Protein AF-A0A520K066-F1 (afdb_monomer_lite)

Sequence (261 aa):
MNALSGGELGWEDTFDEEYGEYFEDVGGLKRGSKDPDDDDWAAARDDDDDDDGDDDGWEADDSDDSGVDASKRAFDSVYQFKITLKRIRPPIWRRIQVPETYTFHDLHVAIQDVMGWEGYHLHEFIMANPVTGLEMHIGTPSEDFDLQEILHDQKEMIARYFTMEKQSAEYTYDFGDDWKHRVLLEKILPKDEDATYPVCIKGKRACPPEDCGGVWGYEELLEALHDPDSAENEELLEWLGEGFDPEYFDAKAIYFRKSGR

Radius of gyration: 25.21 Å; chains: 1; bounding box: 100×40×72 Å

Structure (mmCIF, N/CA/C/O backbone):
data_AF-A0A520K066-F1
#
_entry.id   AF-A0A520K066-F1
#
loop_
_atom_site.group_PDB
_atom_site.id
_atom_site.type_symbol
_atom_site.label_atom_id
_atom_site.label_alt_id
_atom_site.label_comp_id
_atom_site.label_asym_id
_atom_site.label_entity_id
_atom_site.label_seq_id
_atom_site.pdbx_PDB_ins_code
_atom_site.Cartn_x
_atom_site.Cartn_y
_atom_site.Cartn_z
_atom_site.occupancy
_atom_site.B_iso_or_equiv
_atom_site.auth_seq_id
_atom_site.auth_comp_id
_atom_site.auth_asym_id
_atom_site.auth_atom_id
_atom_site.pdbx_PDB_model_num
ATOM 1 N N . MET A 1 1 ? -51.330 4.413 -10.212 1.00 39.44 1 MET A N 1
ATOM 2 C CA . MET A 1 1 ? -50.747 4.737 -11.533 1.00 39.44 1 MET A CA 1
ATOM 3 C C . MET A 1 1 ? -50.147 6.136 -11.451 1.00 39.44 1 MET A C 1
ATOM 5 O O . MET A 1 1 ? -50.787 6.979 -10.836 1.00 39.44 1 MET A O 1
ATOM 9 N N . ASN A 1 2 ? -48.962 6.315 -12.057 1.00 34.06 2 ASN A N 1
ATOM 10 C CA . ASN A 1 2 ? -48.017 7.461 -12.062 1.00 34.06 2 ASN A CA 1
ATOM 11 C C . ASN A 1 2 ? -47.054 7.473 -10.852 1.00 34.06 2 ASN A C 1
ATOM 13 O O . ASN A 1 2 ? -47.510 7.694 -9.738 1.00 34.06 2 ASN A O 1
ATOM 17 N N . ALA A 1 3 ? -45.793 7.010 -10.932 1.00 33.94 3 ALA A N 1
ATOM 18 C CA . ALA A 1 3 ? -44.620 7.302 -11.802 1.00 33.94 3 ALA A CA 1
ATOM 19 C C . ALA A 1 3 ? -43.878 8.600 -11.392 1.00 33.94 3 ALA A C 1
ATOM 21 O O . ALA A 1 3 ? -44.478 9.665 -11.467 1.00 33.94 3 ALA A O 1
ATOM 22 N N . LEU A 1 4 ? -42.716 8.463 -10.716 1.00 34.53 4 LEU A N 1
ATOM 23 C CA . LEU A 1 4 ? -41.318 8.769 -11.147 1.00 34.53 4 LEU A CA 1
ATOM 24 C C . LEU A 1 4 ? -41.086 10.269 -11.452 1.00 34.53 4 LEU A C 1
ATOM 26 O O . LEU A 1 4 ? -41.844 10.847 -12.212 1.00 34.53 4 LEU A O 1
ATOM 30 N N . SER A 1 5 ? -40.097 10.982 -10.900 1.00 33.62 5 SER A N 1
ATOM 31 C CA . SER A 1 5 ? -38.660 10.673 -10.832 1.00 33.62 5 SER A CA 1
ATOM 32 C C . SER A 1 5 ? -37.934 11.537 -9.780 1.00 33.62 5 SER A C 1
ATOM 34 O O . SER A 1 5 ? -38.118 12.754 -9.761 1.00 33.62 5 SER A O 1
ATOM 36 N N . GLY A 1 6 ? -37.066 10.935 -8.965 1.00 32.50 6 GLY A N 1
ATOM 37 C CA . GLY A 1 6 ? -36.022 11.639 -8.210 1.00 32.50 6 GLY A CA 1
ATOM 38 C C . GLY A 1 6 ? -34.678 11.378 -8.888 1.00 32.50 6 GLY A C 1
ATOM 39 O O . GLY A 1 6 ? -34.337 10.219 -9.102 1.00 32.50 6 GLY A O 1
ATOM 40 N N . GLY A 1 7 ? -33.987 12.438 -9.306 1.00 30.03 7 GLY A N 1
ATOM 41 C CA . GLY A 1 7 ? -32.696 12.352 -9.986 1.00 30.03 7 GLY A CA 1
ATOM 42 C C . GLY A 1 7 ? -31.558 12.055 -9.011 1.00 30.03 7 GLY A C 1
ATOM 43 O O . GLY A 1 7 ? -31.458 12.686 -7.961 1.00 30.03 7 GLY A O 1
ATOM 44 N N . GLU A 1 8 ? -30.717 11.094 -9.385 1.00 33.84 8 GLU A N 1
ATOM 45 C CA . GLU A 1 8 ? -29.400 10.847 -8.803 1.00 33.84 8 GLU A CA 1
ATOM 46 C C . GLU A 1 8 ? -28.439 11.971 -9.215 1.00 33.84 8 GLU A C 1
ATOM 48 O O . GLU A 1 8 ? -28.342 12.315 -10.393 1.00 33.84 8 GLU A O 1
ATOM 53 N N . LEU A 1 9 ? -27.724 12.543 -8.244 1.00 35.44 9 LEU A N 1
ATOM 54 C CA . LEU A 1 9 ? -26.564 13.392 -8.497 1.00 35.44 9 LEU A CA 1
ATOM 55 C C . LEU A 1 9 ? -25.328 12.490 -8.513 1.00 35.44 9 LEU A C 1
ATOM 57 O O . LEU A 1 9 ? -24.930 11.953 -7.478 1.00 35.44 9 LEU A O 1
ATOM 61 N N . GLY A 1 10 ? -24.775 12.300 -9.711 1.00 27.97 10 GLY A N 1
ATOM 62 C CA . GLY A 1 10 ? -23.473 11.684 -9.929 1.00 27.97 10 GLY A CA 1
ATOM 63 C C . GLY A 1 10 ? -22.359 12.600 -9.430 1.00 27.97 10 GLY A C 1
ATOM 64 O O . GLY A 1 10 ? -22.375 13.804 -9.679 1.00 27.97 10 GLY A O 1
ATOM 65 N N . TRP A 1 11 ? -21.410 12.017 -8.706 1.00 30.98 11 TRP A N 1
ATOM 66 C CA . TRP A 1 11 ? -20.157 12.662 -8.339 1.00 30.98 11 TRP A CA 1
ATOM 67 C C . TRP A 1 11 ? -19.148 12.326 -9.434 1.00 30.98 11 TRP A C 1
ATOM 69 O O . TRP A 1 11 ? -18.706 11.183 -9.528 1.00 30.98 11 TRP A O 1
ATOM 79 N N . GLU A 1 12 ? -18.872 13.292 -10.304 1.00 34.53 12 GLU A N 1
ATOM 80 C CA . GLU A 1 12 ? -17.791 13.204 -11.283 1.00 34.53 12 GLU A CA 1
ATOM 81 C C . GLU A 1 12 ? -16.445 13.480 -10.600 1.00 34.53 12 GLU A C 1
ATOM 83 O O . GLU A 1 12 ? -16.323 14.366 -9.751 1.00 34.53 12 GLU A O 1
ATOM 88 N N . ASP A 1 13 ? -15.457 12.669 -10.978 1.00 40.38 13 ASP A N 1
ATOM 89 C CA . ASP A 1 13 ? -14.045 12.772 -10.628 1.00 40.38 13 ASP A CA 1
ATOM 90 C C . ASP A 1 13 ? -13.470 14.130 -11.057 1.00 40.38 13 ASP A C 1
ATOM 92 O O . ASP A 1 13 ? -13.308 14.402 -12.246 1.00 40.38 13 ASP A O 1
ATOM 96 N N . THR A 1 14 ? -13.091 14.966 -10.092 1.00 39.25 14 THR A N 1
ATOM 97 C CA . THR A 1 14 ? -12.227 16.129 -10.332 1.00 39.25 14 THR A CA 1
ATOM 98 C C . THR A 1 14 ? -11.191 16.236 -9.221 1.00 39.25 14 THR A C 1
ATOM 100 O O . THR A 1 14 ? -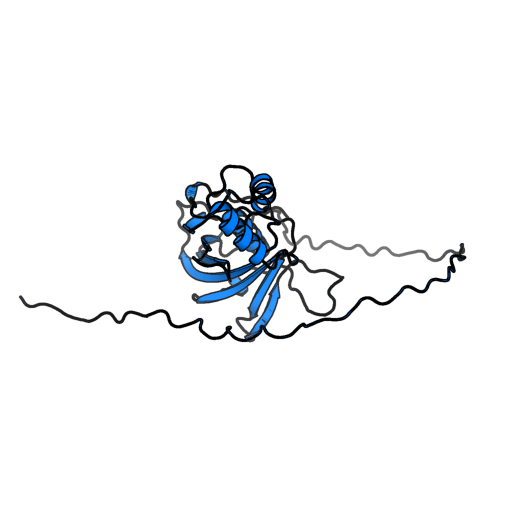11.420 16.933 -8.233 1.00 39.25 14 THR A O 1
ATOM 103 N N . PHE A 1 15 ? -10.064 15.535 -9.353 1.00 35.28 15 PHE A N 1
ATOM 104 C CA . PHE A 1 15 ? -8.816 15.924 -8.689 1.00 35.28 15 PHE A CA 1
ATOM 105 C C . PHE A 1 15 ? -7.629 15.153 -9.285 1.00 35.28 15 PHE A C 1
ATOM 107 O O . PHE A 1 15 ? -7.526 13.952 -9.062 1.00 35.28 15 PHE A O 1
ATOM 114 N N . ASP A 1 16 ? -6.820 15.830 -10.106 1.00 42.03 16 ASP A N 1
ATOM 115 C CA . ASP A 1 16 ? -5.361 15.652 -10.268 1.00 42.03 16 ASP A CA 1
ATOM 116 C C . ASP A 1 16 ? -4.904 16.426 -11.519 1.00 42.03 16 ASP A C 1
ATOM 118 O O . ASP A 1 16 ? -4.601 15.848 -12.564 1.00 42.03 16 ASP A O 1
ATOM 122 N N . GLU A 1 17 ? -4.892 17.760 -11.420 1.00 37.72 17 GLU A N 1
ATOM 123 C CA . GLU A 1 17 ? -4.378 18.654 -12.474 1.00 37.72 17 GLU A CA 1
ATOM 124 C C . GLU A 1 17 ? -3.294 19.626 -11.967 1.00 37.72 17 GLU A C 1
ATOM 126 O O . GLU A 1 17 ? -2.977 20.607 -12.627 1.00 37.72 17 GLU A O 1
ATOM 131 N N . GLU A 1 18 ? -2.674 19.351 -10.816 1.00 38.53 18 GLU A N 1
ATOM 132 C CA . GLU A 1 18 ? -1.674 20.248 -10.216 1.00 38.53 18 GLU A CA 1
ATOM 133 C C . GLU A 1 18 ? -0.334 19.546 -9.955 1.00 38.53 18 GLU A C 1
ATOM 135 O O . GLU A 1 18 ? 0.135 19.550 -8.835 1.00 38.53 18 GLU A O 1
ATOM 140 N N . TYR A 1 19 ? 0.289 18.920 -10.961 1.00 39.69 19 TYR A N 1
ATOM 141 C CA . TYR A 1 19 ? 1.723 18.551 -10.907 1.00 39.69 19 TYR A CA 1
ATOM 142 C C . TYR A 1 19 ? 2.346 18.449 -12.310 1.00 39.69 19 TYR A C 1
ATOM 144 O O . TYR A 1 19 ? 3.069 17.510 -12.635 1.00 39.69 19 TYR A O 1
ATOM 152 N N . GLY A 1 20 ? 2.054 19.422 -13.171 1.00 36.88 20 GLY A N 1
ATOM 153 C CA . GLY A 1 20 ? 2.690 19.555 -14.479 1.00 36.88 20 GLY A CA 1
ATOM 154 C C . GLY A 1 20 ? 3.365 20.909 -14.607 1.00 36.88 20 GLY A C 1
ATOM 155 O O . GLY A 1 20 ? 2.763 21.782 -15.205 1.00 36.88 20 GLY A O 1
ATOM 156 N N . GLU A 1 21 ? 4.552 21.079 -14.011 1.00 35.88 21 GLU A N 1
ATOM 157 C CA . GLU A 1 21 ? 5.564 22.097 -14.372 1.00 35.88 21 GLU A CA 1
ATOM 158 C C . GLU A 1 21 ? 6.756 22.035 -13.391 1.00 35.88 21 GLU A C 1
ATOM 160 O O . GLU A 1 21 ? 6.865 22.843 -12.481 1.00 35.88 21 GLU A O 1
ATOM 165 N N . TYR A 1 22 ? 7.657 21.055 -13.542 1.00 32.88 22 TYR A N 1
ATOM 166 C CA . TYR A 1 22 ? 9.000 21.082 -12.924 1.00 32.88 22 TYR A CA 1
ATOM 167 C C . TYR A 1 22 ? 9.980 20.212 -13.725 1.00 32.88 22 TYR A C 1
ATOM 169 O O . TYR A 1 22 ? 10.531 19.250 -13.211 1.00 32.88 22 TYR A O 1
ATOM 177 N N . PHE A 1 23 ? 10.188 20.522 -15.005 1.00 34.12 23 PHE A N 1
ATOM 178 C CA . PHE A 1 23 ? 11.283 19.935 -15.784 1.00 34.12 23 PHE A CA 1
ATOM 179 C C . PHE A 1 23 ? 11.729 20.890 -16.885 1.00 34.12 23 PHE A C 1
ATOM 181 O O . PHE A 1 23 ? 11.348 20.706 -18.028 1.00 34.12 23 PHE A O 1
ATOM 188 N N . GLU A 1 24 ? 12.565 21.870 -16.547 1.00 33.31 24 GLU A N 1
ATOM 189 C CA . GLU A 1 24 ? 13.626 22.339 -17.441 1.00 33.31 24 GLU A CA 1
ATOM 190 C C . GLU A 1 24 ? 14.829 22.765 -16.582 1.00 33.31 24 GLU A C 1
ATOM 192 O O . GLU A 1 24 ? 14.667 23.461 -15.582 1.00 33.31 24 GLU A O 1
ATOM 197 N N . ASP A 1 25 ? 16.020 22.351 -17.026 1.00 36.81 25 ASP A N 1
ATOM 198 C CA . ASP A 1 25 ? 17.332 22.960 -16.758 1.00 36.81 25 ASP A CA 1
ATOM 199 C C . ASP A 1 25 ? 18.302 22.220 -15.807 1.00 36.81 25 ASP A C 1
ATOM 201 O O . ASP A 1 25 ? 18.540 22.609 -14.668 1.00 36.81 25 ASP A O 1
ATOM 205 N N . VAL A 1 26 ? 18.973 21.186 -16.338 1.00 36.06 26 VAL A N 1
ATOM 206 C CA . VAL A 1 26 ? 20.345 20.825 -15.925 1.00 36.06 26 VAL A CA 1
ATOM 207 C C . VAL A 1 26 ? 21.231 20.583 -17.149 1.00 36.06 26 VAL A C 1
ATOM 209 O O . VAL A 1 26 ? 21.639 19.472 -17.484 1.00 36.06 26 VAL A O 1
ATOM 212 N N . GLY A 1 27 ? 21.550 21.675 -17.841 1.00 30.19 27 GLY A N 1
ATOM 213 C CA . GLY A 1 27 ? 22.621 21.719 -18.828 1.00 30.19 27 GLY A CA 1
ATOM 214 C C . GLY A 1 27 ? 24.005 21.835 -18.178 1.00 30.19 27 GLY A C 1
ATOM 215 O O . GLY A 1 27 ? 24.430 22.920 -17.807 1.00 30.19 27 GLY A O 1
ATOM 216 N N . GLY A 1 28 ? 24.739 20.721 -18.141 1.00 28.81 28 GLY A N 1
ATOM 217 C CA . GLY A 1 28 ? 26.192 20.666 -18.348 1.00 28.81 28 GLY A CA 1
ATOM 218 C C . GLY A 1 28 ? 27.128 21.219 -17.266 1.00 28.81 28 GLY A C 1
ATOM 219 O O . GLY A 1 28 ? 27.381 22.416 -17.196 1.00 28.81 28 GLY A O 1
ATOM 220 N N . LEU A 1 29 ? 27.852 20.319 -16.590 1.00 32.88 29 LEU A N 1
ATOM 221 C CA . LEU A 1 29 ? 29.152 20.629 -15.987 1.00 32.88 29 LEU A CA 1
ATOM 222 C C . LEU A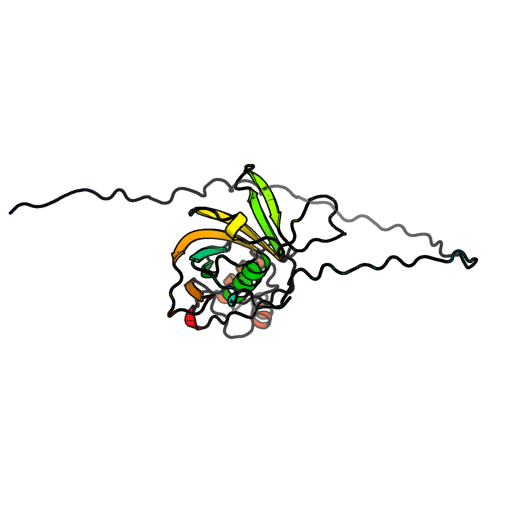 1 29 ? 30.175 19.525 -16.293 1.00 32.88 29 LEU A C 1
ATOM 224 O O . LEU A 1 29 ? 29.925 18.330 -16.167 1.00 32.88 29 LEU A O 1
ATOM 228 N N . LYS A 1 30 ? 31.327 19.976 -16.795 1.00 32.53 30 LYS A N 1
ATOM 229 C CA . LYS A 1 30 ? 32.447 19.183 -17.308 1.00 32.53 30 LYS A CA 1
ATOM 230 C C . LYS A 1 30 ? 33.294 18.584 -16.183 1.00 32.53 30 LYS A C 1
ATOM 232 O O . LYS A 1 30 ? 33.480 19.194 -15.137 1.00 32.53 30 LYS A O 1
ATOM 237 N N . ARG A 1 31 ? 33.914 17.443 -16.504 1.00 33.69 31 ARG A N 1
ATOM 238 C CA . ARG A 1 31 ? 35.002 16.785 -15.763 1.00 33.69 31 ARG A CA 1
ATOM 239 C C . ARG A 1 31 ? 36.203 17.724 -15.536 1.00 33.69 31 ARG A C 1
ATOM 241 O O . ARG A 1 31 ? 36.687 18.329 -16.492 1.00 33.69 31 ARG A O 1
ATOM 248 N N . GLY A 1 32 ? 36.736 17.725 -14.315 1.00 32.19 32 GLY A N 1
ATOM 249 C CA . GLY A 1 32 ? 38.082 18.183 -13.934 1.00 32.19 32 GLY A CA 1
ATOM 250 C C . GLY A 1 32 ? 38.521 17.371 -12.709 1.00 32.19 32 GLY A C 1
ATOM 251 O O . GLY A 1 32 ? 37.802 17.335 -11.723 1.00 32.19 32 GLY A O 1
ATOM 252 N N . SER A 1 33 ? 39.427 16.410 -12.893 1.00 33.19 33 SER A N 1
ATOM 253 C CA . SER A 1 33 ? 40.865 16.469 -12.572 1.00 33.19 33 SER A CA 1
ATOM 254 C C . SER A 1 33 ? 41.185 16.156 -11.105 1.00 33.19 33 SER A C 1
ATOM 256 O O . SER A 1 33 ? 40.884 16.919 -10.198 1.00 33.19 33 SER A O 1
ATOM 258 N N . LYS A 1 34 ? 41.821 14.993 -10.970 1.00 33.91 34 LYS A N 1
ATOM 259 C CA . LYS A 1 34 ? 42.503 14.374 -9.834 1.00 33.91 34 LYS A CA 1
ATOM 260 C C . LYS A 1 34 ? 43.565 15.305 -9.233 1.00 33.91 34 LYS A C 1
ATOM 262 O O . LYS A 1 34 ? 44.293 15.909 -10.013 1.00 33.91 34 LYS A O 1
ATOM 267 N N . ASP A 1 35 ? 43.718 15.287 -7.912 1.00 34.78 35 ASP A N 1
ATOM 268 C CA . ASP A 1 35 ? 45.039 15.382 -7.284 1.00 34.78 35 ASP A CA 1
ATOM 269 C C . ASP A 1 35 ? 45.152 14.387 -6.107 1.00 34.78 35 ASP A C 1
ATOM 271 O O . ASP A 1 35 ? 44.128 14.086 -5.485 1.00 34.78 35 ASP A O 1
ATOM 275 N N . PRO A 1 36 ? 46.346 13.799 -5.889 1.00 41.94 36 PRO A N 1
ATOM 276 C CA . PRO A 1 36 ? 46.620 12.716 -4.944 1.00 41.94 36 PRO A CA 1
ATOM 277 C C . PRO A 1 36 ? 47.300 13.234 -3.657 1.00 41.94 36 PRO A C 1
ATOM 279 O O . PRO A 1 36 ? 47.520 14.437 -3.537 1.00 41.94 36 PRO A O 1
ATOM 282 N N . ASP A 1 37 ? 47.673 12.301 -2.771 1.00 36.00 37 ASP A N 1
ATOM 283 C CA . ASP A 1 37 ? 48.561 12.477 -1.603 1.00 36.00 37 ASP A CA 1
ATOM 284 C C . ASP A 1 37 ? 47.804 13.006 -0.349 1.00 36.00 37 ASP A C 1
ATOM 286 O O . ASP A 1 37 ? 47.060 13.977 -0.421 1.00 36.00 37 ASP A O 1
ATOM 290 N N . ASP A 1 38 ? 47.843 12.414 0.849 1.00 39.91 38 ASP A N 1
ATOM 291 C CA . ASP A 1 38 ? 48.790 11.475 1.448 1.00 39.91 38 ASP A CA 1
ATOM 292 C C . ASP A 1 38 ? 48.160 10.700 2.622 1.00 39.91 38 ASP A C 1
ATOM 294 O O . ASP A 1 38 ? 47.242 11.161 3.307 1.00 39.91 38 ASP A O 1
ATOM 298 N N . ASP A 1 39 ? 48.730 9.519 2.835 1.00 36.16 39 ASP A N 1
ATOM 299 C CA . ASP A 1 39 ? 48.553 8.585 3.937 1.00 36.16 39 ASP A CA 1
ATOM 300 C C . ASP A 1 39 ? 48.871 9.184 5.322 1.00 36.16 39 ASP A C 1
ATOM 302 O O . ASP A 1 39 ? 49.899 9.838 5.491 1.00 36.16 39 ASP A O 1
ATOM 306 N N . ASP A 1 40 ? 48.090 8.835 6.352 1.00 35.91 40 ASP A N 1
ATOM 307 C CA . ASP A 1 40 ? 48.638 8.702 7.712 1.00 35.91 40 ASP A CA 1
ATOM 308 C C . ASP A 1 40 ? 47.872 7.640 8.522 1.00 35.91 40 ASP A C 1
ATOM 310 O O . ASP A 1 40 ? 46.871 7.893 9.194 1.00 35.91 40 ASP A O 1
ATOM 314 N N . TRP A 1 41 ? 48.341 6.398 8.396 1.00 32.62 41 TRP A N 1
ATOM 315 C CA . TRP A 1 41 ? 48.004 5.272 9.260 1.00 32.62 41 TRP A CA 1
ATOM 316 C C . TRP A 1 41 ? 49.157 5.056 10.241 1.00 32.62 41 TRP A C 1
ATOM 318 O O . TRP A 1 41 ? 50.164 4.469 9.846 1.00 32.62 41 TRP A O 1
ATOM 328 N N . ALA A 1 42 ? 48.998 5.421 11.518 1.00 29.94 42 ALA A N 1
ATOM 329 C CA . ALA A 1 42 ? 49.615 4.693 12.631 1.00 29.94 42 ALA A CA 1
ATOM 330 C C . ALA A 1 42 ? 49.180 5.189 14.021 1.00 29.94 42 ALA A C 1
ATOM 332 O O . ALA A 1 42 ? 49.186 6.378 14.313 1.00 29.94 42 ALA A O 1
ATOM 333 N N . ALA A 1 43 ? 49.022 4.194 14.899 1.00 33.28 43 ALA A N 1
ATOM 334 C CA . ALA A 1 43 ? 49.240 4.217 16.345 1.00 33.28 43 ALA A CA 1
ATOM 335 C C . ALA A 1 43 ? 48.095 4.688 17.260 1.00 33.28 43 ALA A C 1
ATOM 337 O O . ALA A 1 43 ? 47.989 5.856 17.612 1.00 33.28 43 ALA A O 1
ATOM 338 N N . ALA A 1 44 ? 47.393 3.705 17.828 1.00 36.53 44 ALA A N 1
ATOM 339 C CA . ALA A 1 44 ? 47.303 3.574 19.281 1.00 36.53 44 ALA A CA 1
ATOM 340 C C . ALA A 1 44 ? 47.112 2.091 19.645 1.00 36.53 44 ALA A C 1
ATOM 342 O O . ALA A 1 44 ? 46.237 1.417 19.106 1.00 36.53 44 ALA A O 1
ATOM 343 N N . ARG A 1 45 ? 47.995 1.588 20.508 1.00 38.25 45 ARG A N 1
ATOM 344 C CA . ARG A 1 45 ? 47.895 0.316 21.225 1.00 38.25 45 ARG A CA 1
ATOM 345 C C . ARG A 1 45 ? 47.729 0.644 22.703 1.00 38.25 45 ARG A C 1
ATOM 347 O O . ARG A 1 45 ? 48.457 1.518 23.164 1.00 38.25 45 ARG A O 1
ATOM 354 N N . ASP A 1 46 ? 46.857 -0.148 23.318 1.00 38.00 46 ASP A N 1
ATOM 355 C CA . ASP A 1 46 ? 46.880 -0.721 24.668 1.00 38.00 46 ASP A CA 1
ATOM 356 C C . ASP A 1 46 ? 46.909 0.203 25.902 1.00 38.00 46 ASP A C 1
ATOM 358 O O . ASP A 1 46 ? 47.414 1.323 25.862 1.00 38.00 46 ASP A O 1
ATOM 362 N N . ASP A 1 47 ? 46.381 -0.382 26.988 1.00 39.69 47 ASP A N 1
ATOM 363 C CA . ASP A 1 47 ? 46.356 0.041 28.400 1.00 39.69 47 ASP A CA 1
ATOM 364 C C . ASP A 1 47 ? 45.116 0.904 28.760 1.00 39.69 47 ASP A C 1
ATOM 366 O O . ASP A 1 47 ? 44.838 1.905 28.108 1.00 39.69 47 ASP A O 1
ATOM 370 N N . ASP A 1 48 ? 44.276 0.628 29.761 1.00 41.34 48 ASP A N 1
ATOM 371 C CA . ASP A 1 48 ? 44.241 -0.344 30.858 1.00 41.34 48 ASP A CA 1
ATOM 372 C C . ASP A 1 48 ? 42.813 -0.333 31.467 1.00 41.34 48 ASP A C 1
ATOM 374 O O . ASP A 1 48 ? 42.065 0.632 31.297 1.00 41.34 48 ASP A O 1
ATOM 378 N N . ASP A 1 49 ? 42.494 -1.439 32.144 1.00 45.59 49 ASP A N 1
ATOM 379 C CA . ASP A 1 49 ? 41.606 -1.669 33.299 1.00 45.59 49 ASP A CA 1
ATOM 380 C C . ASP A 1 49 ? 40.772 -0.516 33.903 1.00 45.59 49 ASP A C 1
ATOM 382 O O . ASP A 1 49 ? 41.295 0.557 34.180 1.00 45.59 49 ASP A O 1
ATOM 386 N N . ASP A 1 50 ? 39.499 -0.829 34.197 1.00 43.84 50 ASP A N 1
ATOM 387 C CA . ASP A 1 50 ? 38.616 -0.375 35.304 1.00 43.84 50 ASP A CA 1
ATOM 388 C C . ASP A 1 50 ? 37.169 -0.760 34.865 1.00 43.84 50 ASP A C 1
ATOM 390 O O . ASP A 1 50 ? 36.833 -0.625 33.692 1.00 43.84 50 ASP A O 1
ATOM 394 N N . ASP A 1 51 ? 36.217 -1.298 35.624 1.00 47.38 51 ASP A N 1
ATOM 395 C CA . ASP A 1 51 ? 35.905 -1.295 37.050 1.00 47.38 51 ASP A CA 1
ATOM 396 C C . ASP A 1 51 ? 34.802 -2.357 37.285 1.00 47.38 51 ASP A C 1
ATOM 398 O O . ASP A 1 51 ? 34.052 -2.721 36.372 1.00 47.38 51 ASP A O 1
ATOM 402 N N . ASP A 1 52 ? 34.716 -2.849 38.514 1.00 45.41 52 ASP A N 1
ATOM 403 C CA . ASP A 1 52 ? 33.749 -3.827 39.000 1.00 45.41 52 ASP A CA 1
ATOM 404 C C . ASP A 1 52 ? 32.333 -3.227 39.158 1.00 45.41 52 ASP A C 1
ATOM 406 O O . ASP A 1 52 ? 32.171 -2.122 39.668 1.00 45.41 52 ASP A O 1
ATOM 410 N N . GLY A 1 53 ? 31.300 -4.044 38.920 1.00 37.88 53 GLY A N 1
ATOM 411 C CA . GLY A 1 53 ? 30.154 -4.100 39.840 1.00 37.88 53 GLY A CA 1
ATOM 412 C C . GLY A 1 53 ? 28.767 -3.679 39.338 1.00 37.88 53 GLY A C 1
ATOM 413 O O . GLY A 1 53 ? 28.613 -2.755 38.552 1.00 37.88 53 GLY A O 1
ATOM 414 N N . ASP A 1 54 ? 27.782 -4.364 39.932 1.00 42.88 54 ASP A N 1
ATOM 415 C CA . ASP A 1 54 ? 26.324 -4.153 39.937 1.00 42.88 54 ASP A CA 1
ATOM 416 C C . ASP A 1 54 ? 25.603 -4.604 38.649 1.00 42.88 54 ASP A C 1
ATOM 418 O O . ASP A 1 54 ? 25.713 -3.984 37.602 1.00 42.88 54 ASP A O 1
ATOM 422 N N . ASP A 1 55 ? 24.954 -5.775 38.574 1.00 52.22 55 ASP A N 1
ATOM 423 C CA . ASP A 1 55 ? 23.816 -6.284 39.376 1.00 52.22 55 ASP A CA 1
ATOM 424 C C . ASP A 1 55 ? 22.659 -5.290 39.496 1.00 52.22 55 ASP A C 1
ATOM 426 O O . ASP A 1 55 ? 22.281 -4.840 40.577 1.00 52.22 55 ASP A O 1
ATOM 430 N N . ASP A 1 56 ? 22.051 -4.987 38.358 1.00 39.88 56 ASP A N 1
ATOM 431 C CA . ASP A 1 56 ? 20.671 -4.557 38.263 1.00 39.88 56 ASP A CA 1
ATOM 432 C C . ASP A 1 56 ? 19.863 -5.616 37.501 1.00 39.88 56 ASP A C 1
ATOM 434 O O . ASP A 1 56 ? 19.903 -5.760 36.282 1.00 39.88 56 ASP A O 1
ATOM 438 N N . GLY A 1 57 ? 19.112 -6.408 38.266 1.00 39.41 57 GLY A N 1
ATOM 439 C CA . GLY A 1 57 ? 18.088 -7.295 37.743 1.00 39.41 57 GLY A CA 1
ATOM 440 C C . GLY A 1 57 ? 17.055 -6.509 36.942 1.00 39.41 57 GLY A C 1
ATOM 441 O O . GLY A 1 57 ? 16.145 -5.899 37.504 1.00 39.41 57 GLY A O 1
ATOM 442 N N . TRP A 1 58 ? 17.173 -6.574 35.621 1.00 38.81 58 TRP A N 1
ATOM 443 C CA . TRP A 1 58 ? 16.094 -6.244 34.707 1.00 38.81 58 TRP A CA 1
ATOM 444 C C . TRP A 1 58 ? 15.059 -7.364 34.802 1.00 38.81 58 TRP A C 1
ATOM 446 O O . TRP A 1 58 ? 15.136 -8.380 34.111 1.00 38.81 58 TRP A O 1
ATOM 456 N N . GLU A 1 59 ? 14.099 -7.198 35.714 1.00 36.16 59 GLU A N 1
ATOM 457 C CA . GLU A 1 59 ? 12.811 -7.869 35.592 1.00 36.16 59 GLU A CA 1
ATOM 458 C C . GLU A 1 59 ? 12.213 -7.417 34.257 1.00 36.16 59 GLU A C 1
ATOM 460 O O . GLU A 1 59 ? 11.714 -6.299 34.122 1.00 36.16 59 GLU A O 1
ATOM 465 N N . ALA A 1 60 ? 12.340 -8.276 33.245 1.00 41.03 60 ALA A N 1
ATOM 466 C CA . ALA A 1 60 ? 11.565 -8.163 32.029 1.00 41.03 60 ALA A CA 1
ATOM 467 C C . ALA A 1 60 ? 10.089 -8.155 32.444 1.00 41.03 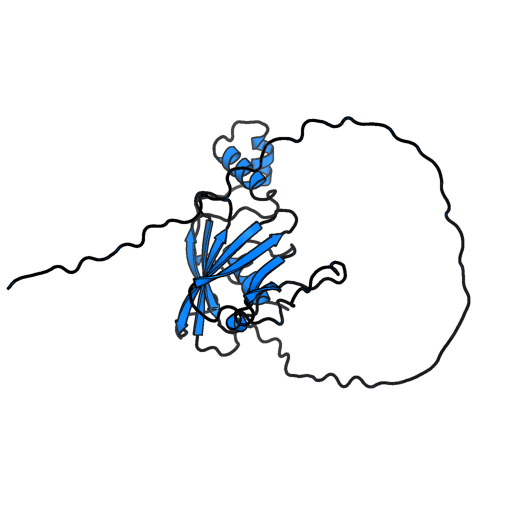60 ALA A C 1
ATOM 469 O O . ALA A 1 60 ? 9.555 -9.151 32.935 1.00 41.03 60 ALA A O 1
ATOM 470 N N . ASP A 1 61 ? 9.454 -6.995 32.302 1.00 36.91 61 ASP A N 1
ATOM 471 C CA . ASP A 1 61 ? 8.007 -6.878 32.234 1.00 36.91 61 ASP A CA 1
ATOM 472 C C . ASP A 1 61 ? 7.554 -7.638 30.982 1.00 36.91 61 ASP A C 1
ATOM 474 O O . ASP A 1 61 ? 7.434 -7.079 29.891 1.00 36.91 61 ASP A O 1
ATOM 478 N N . ASP A 1 62 ? 7.375 -8.951 31.153 1.00 40.88 62 ASP A N 1
ATOM 479 C CA . ASP A 1 62 ? 6.715 -9.871 30.232 1.00 40.88 62 ASP A CA 1
ATOM 480 C C . ASP A 1 62 ? 5.223 -9.500 30.137 1.00 40.88 62 ASP A C 1
ATOM 482 O O . ASP A 1 62 ? 4.324 -10.251 30.536 1.00 40.88 62 ASP A O 1
ATOM 486 N N . SER A 1 63 ? 4.934 -8.315 29.603 1.00 43.50 63 SER A N 1
ATOM 487 C CA . SER A 1 63 ? 3.593 -7.939 29.177 1.00 43.50 63 SER A CA 1
ATOM 488 C C . SER A 1 63 ? 3.286 -8.625 27.847 1.00 43.50 63 SER A C 1
ATOM 490 O O . SER A 1 63 ? 3.413 -8.046 26.777 1.00 43.50 63 SER A O 1
ATOM 492 N N . ASP A 1 64 ? 2.907 -9.903 27.952 1.00 45.78 64 ASP A N 1
ATOM 493 C CA . ASP A 1 64 ? 2.104 -10.672 26.988 1.00 45.78 64 ASP A CA 1
ATOM 494 C C . ASP A 1 64 ? 2.358 -10.322 25.515 1.00 45.78 64 ASP A C 1
ATOM 496 O O . ASP A 1 64 ? 1.469 -9.915 24.766 1.00 45.78 64 ASP A O 1
ATOM 500 N N . ASP A 1 65 ? 3.605 -10.518 25.095 1.00 47.41 65 ASP A N 1
ATOM 501 C CA . ASP A 1 65 ? 3.981 -10.516 23.692 1.00 47.41 65 ASP A CA 1
ATOM 502 C C . ASP A 1 65 ? 3.903 -11.937 23.127 1.00 47.41 65 ASP A C 1
ATOM 504 O O . ASP A 1 65 ? 4.843 -12.487 22.550 1.00 47.41 65 ASP A O 1
ATOM 508 N N . SER A 1 66 ? 2.767 -12.599 23.351 1.00 42.25 66 SER A N 1
ATOM 509 C CA . SER A 1 66 ? 2.515 -13.879 22.712 1.00 42.25 66 SER A CA 1
ATOM 510 C C . SER A 1 66 ? 2.534 -13.656 21.195 1.00 42.25 66 SER A C 1
ATOM 512 O O . SER A 1 66 ? 1.734 -12.886 20.665 1.00 42.25 66 SER A O 1
ATOM 514 N N . GLY A 1 67 ? 3.482 -14.304 20.501 1.00 46.25 67 GLY A N 1
ATOM 515 C CA . GLY A 1 67 ? 3.686 -14.311 19.041 1.00 46.25 67 GLY A CA 1
ATOM 516 C C . GLY A 1 67 ? 2.511 -14.908 18.255 1.00 46.25 67 GLY A C 1
ATOM 517 O O . GLY A 1 67 ? 2.652 -15.832 17.451 1.00 46.25 67 GLY A O 1
ATOM 518 N N . VAL A 1 68 ? 1.314 -14.416 18.542 1.00 50.19 68 VAL A N 1
ATOM 519 C CA . VAL A 1 68 ? 0.054 -14.734 17.908 1.00 50.19 68 VAL A CA 1
ATOM 520 C C . VAL A 1 68 ? -0.020 -13.865 16.663 1.00 50.19 68 VAL A C 1
ATOM 522 O O . VAL A 1 68 ? -0.274 -12.666 16.749 1.00 50.19 68 VAL A O 1
ATOM 525 N N . ASP A 1 69 ? 0.228 -14.504 15.521 1.00 60.97 69 ASP A N 1
ATOM 526 C CA . ASP A 1 69 ? -0.167 -14.074 14.173 1.00 60.97 69 ASP A CA 1
ATOM 527 C C . ASP A 1 69 ? -1.355 -13.095 14.233 1.00 60.97 69 ASP A C 1
ATOM 529 O O . ASP A 1 69 ? -2.417 -13.456 14.747 1.00 60.97 69 ASP A O 1
ATOM 533 N N . ALA A 1 70 ? -1.169 -11.854 13.767 1.00 61.50 70 ALA A N 1
ATOM 534 C CA . ALA A 1 70 ? -2.142 -10.769 13.927 1.00 61.50 70 ALA A CA 1
ATOM 535 C C . ALA A 1 70 ? -3.521 -11.105 13.331 1.00 61.50 70 ALA A C 1
ATOM 537 O O . ALA A 1 70 ? -4.539 -10.613 13.822 1.00 61.50 70 ALA A O 1
ATOM 538 N N . SER A 1 71 ? -3.569 -12.012 12.345 1.00 59.81 71 SER A N 1
ATOM 539 C CA . SER A 1 71 ? -4.810 -12.564 11.783 1.00 59.81 71 SER A CA 1
ATOM 540 C C . SER A 1 71 ? -5.615 -13.431 12.767 1.00 59.81 71 SER A C 1
ATOM 542 O O . SER A 1 71 ? -6.791 -13.707 12.532 1.00 59.81 71 SER A O 1
ATOM 544 N N . LYS A 1 72 ? -5.007 -13.856 13.882 1.00 64.50 72 LYS A N 1
ATOM 545 C CA . LYS A 1 72 ? -5.611 -14.704 14.923 1.00 64.50 72 LYS A CA 1
ATOM 546 C C . LYS A 1 72 ? -6.055 -13.946 16.168 1.00 64.50 72 LYS A C 1
ATOM 548 O O . LYS A 1 72 ? -6.689 -14.554 17.034 1.00 64.50 72 LYS A O 1
ATOM 553 N N . ARG A 1 73 ? -5.726 -12.656 16.298 1.00 77.44 73 ARG A N 1
ATOM 554 C CA . ARG A 1 73 ? -6.314 -11.815 17.352 1.00 77.44 73 ARG A CA 1
ATOM 555 C C . ARG A 1 73 ? -7.825 -11.755 17.119 1.00 77.44 73 ARG A C 1
ATOM 557 O O . ARG A 1 73 ? -8.268 -11.780 15.978 1.00 77.44 73 ARG A O 1
ATOM 564 N N . ALA A 1 74 ? -8.630 -11.735 18.178 1.00 86.81 74 ALA A N 1
ATOM 565 C CA . ALA A 1 74 ? -10.071 -11.561 18.010 1.00 86.81 74 ALA A CA 1
ATOM 566 C C . ALA A 1 74 ? -10.358 -10.128 17.526 1.00 86.81 74 ALA A C 1
ATOM 568 O O . ALA A 1 74 ? -9.805 -9.179 18.080 1.00 86.81 74 ALA A O 1
ATOM 569 N N . PHE A 1 75 ? -11.205 -9.984 16.509 1.00 92.69 75 PHE A N 1
ATOM 570 C CA . PHE A 1 75 ? -11.644 -8.702 15.955 1.00 92.69 75 PHE A CA 1
ATOM 571 C C . PHE A 1 75 ? -13.107 -8.798 15.527 1.00 92.69 75 PHE A C 1
ATOM 573 O O . PHE A 1 75 ? -13.565 -9.875 15.133 1.00 92.69 75 PHE A O 1
ATOM 580 N N . ASP A 1 76 ? -13.810 -7.669 15.569 1.00 95.12 76 ASP A N 1
ATOM 581 C CA . ASP A 1 76 ? -15.222 -7.570 15.185 1.00 95.12 76 ASP A CA 1
ATOM 582 C C . ASP A 1 76 ? -15.392 -6.827 13.856 1.00 95.12 76 ASP A C 1
ATOM 584 O O . ASP A 1 76 ? -16.409 -6.990 13.175 1.00 95.12 76 ASP A O 1
ATOM 588 N N . SER A 1 77 ? -14.391 -6.032 13.466 1.00 97.56 77 SER A N 1
ATOM 589 C CA . SER A 1 77 ? -14.406 -5.250 12.232 1.00 97.56 77 SER A CA 1
ATOM 590 C C . SER A 1 77 ? -13.214 -5.541 11.328 1.00 97.56 77 SER A C 1
ATOM 592 O O . SER A 1 77 ? -12.117 -5.897 11.764 1.00 97.56 77 SER A O 1
ATOM 594 N N . VAL A 1 78 ? -13.429 -5.328 10.032 1.00 98.38 78 VAL A N 1
ATOM 595 C CA . VAL A 1 78 ? -12.401 -5.382 8.996 1.00 98.38 78 VAL A CA 1
ATOM 596 C C . VAL A 1 78 ? -12.332 -4.073 8.236 1.00 98.38 78 VAL A C 1
ATOM 598 O O . VAL A 1 78 ? -13.340 -3.420 7.946 1.00 98.38 78 VAL A O 1
ATOM 601 N N . TYR A 1 79 ? -11.108 -3.690 7.911 1.00 98.69 79 TYR A N 1
ATOM 602 C CA . TYR A 1 79 ? -10.785 -2.455 7.229 1.00 98.69 79 TYR A CA 1
ATOM 603 C C . TYR A 1 79 ? -10.605 -2.771 5.754 1.00 98.69 79 TYR A C 1
ATOM 605 O O . TYR A 1 79 ? -9.734 -3.556 5.375 1.00 98.69 79 TYR A O 1
ATOM 613 N N . GLN A 1 80 ? -11.449 -2.177 4.913 1.00 98.88 80 GLN A N 1
ATOM 614 C CA . GLN A 1 80 ? -11.336 -2.310 3.471 1.00 98.88 80 GLN A CA 1
ATOM 615 C C . GLN A 1 80 ? -10.482 -1.175 2.914 1.00 98.88 80 GLN A C 1
ATOM 617 O O . GLN A 1 80 ? -10.940 -0.033 2.819 1.00 98.88 80 GLN A O 1
ATOM 622 N N . PHE A 1 81 ? -9.276 -1.511 2.469 1.00 98.94 81 PHE A N 1
ATOM 623 C CA . PHE A 1 81 ? -8.376 -0.569 1.819 1.00 98.94 81 PHE A CA 1
ATOM 624 C C . PHE A 1 81 ? -8.423 -0.705 0.304 1.00 98.94 81 PHE A C 1
ATOM 626 O O . PHE A 1 81 ? -8.457 -1.814 -0.233 1.00 98.94 81 PHE A O 1
ATOM 633 N N . LYS A 1 82 ? -8.354 0.430 -0.394 1.00 98.88 82 LYS A N 1
ATOM 634 C CA . LYS A 1 82 ? -7.908 0.489 -1.786 1.00 98.88 82 LYS A CA 1
ATOM 635 C C . LYS A 1 82 ? -6.471 0.995 -1.807 1.00 98.88 82 LYS A C 1
ATOM 637 O O . LYS A 1 82 ? -6.209 2.122 -1.395 1.00 98.88 82 LYS A O 1
ATOM 642 N N . ILE A 1 83 ? -5.572 0.172 -2.325 1.00 98.88 83 ILE A N 1
ATOM 643 C CA . ILE A 1 83 ? -4.152 0.473 -2.493 1.00 98.88 83 ILE A CA 1
ATOM 644 C C . ILE A 1 83 ? -3.932 0.764 -3.972 1.00 98.88 83 ILE A C 1
ATOM 646 O O . ILE A 1 83 ? -4.260 -0.069 -4.817 1.00 98.88 83 ILE A O 1
ATOM 650 N N . THR A 1 84 ? -3.450 1.957 -4.302 1.00 98.81 84 THR A N 1
ATOM 651 C CA . THR A 1 84 ? -3.218 2.384 -5.691 1.00 98.81 84 THR A CA 1
ATOM 652 C C . THR A 1 84 ? -1.773 2.814 -5.848 1.00 98.81 84 THR A C 1
ATOM 654 O O . THR A 1 84 ? -1.339 3.711 -5.129 1.00 98.81 84 THR A O 1
ATOM 657 N N . LEU A 1 85 ? -1.057 2.197 -6.784 1.00 98.44 85 LEU A N 1
ATOM 658 C CA . LEU A 1 85 ? 0.302 2.594 -7.130 1.00 98.44 85 LEU A CA 1
ATOM 659 C C . LEU A 1 85 ? 0.251 3.939 -7.868 1.00 98.44 85 LEU A C 1
ATOM 661 O O . LEU A 1 85 ? -0.518 4.110 -8.821 1.00 98.44 85 LEU A O 1
ATOM 665 N N . LYS A 1 86 ? 0.994 4.928 -7.369 1.00 98.38 86 LYS A N 1
ATOM 666 C CA . LYS A 1 86 ? 1.005 6.289 -7.914 1.00 98.38 86 LYS A CA 1
ATOM 667 C C . LYS A 1 86 ? 1.858 6.335 -9.182 1.00 98.38 86 LYS A C 1
ATOM 669 O O . LYS A 1 86 ? 2.663 5.451 -9.443 1.00 98.38 86 LYS A O 1
ATOM 674 N N . ARG A 1 87 ? 1.667 7.398 -9.967 1.00 96.56 87 ARG A N 1
ATOM 675 C CA . ARG A 1 87 ? 2.466 7.746 -11.159 1.00 96.56 87 ARG A CA 1
ATOM 676 C C . ARG A 1 87 ? 2.424 6.757 -12.333 1.00 96.56 87 ARG A C 1
ATOM 678 O O . ARG A 1 87 ? 2.945 7.100 -13.378 1.00 96.56 87 ARG A O 1
ATOM 685 N N . ILE A 1 88 ? 1.717 5.631 -12.231 1.00 95.38 88 ILE A N 1
ATOM 686 C CA . ILE A 1 88 ? 1.516 4.698 -13.350 1.00 95.38 88 ILE A CA 1
ATOM 687 C C . ILE A 1 88 ? 0.112 4.840 -13.944 1.00 95.38 88 ILE A C 1
ATOM 689 O O . ILE A 1 88 ? -0.896 4.891 -13.227 1.00 95.38 88 ILE A O 1
ATOM 693 N N . ARG A 1 89 ? 0.032 4.862 -15.280 1.00 93.75 89 ARG A N 1
ATOM 694 C CA . ARG A 1 89 ? -1.229 4.852 -16.034 1.00 93.75 89 ARG A CA 1
ATOM 695 C C . ARG A 1 89 ? -1.211 3.765 -17.121 1.00 93.75 89 ARG A C 1
ATOM 697 O O . ARG A 1 89 ? -0.223 3.669 -17.836 1.00 93.75 89 ARG A O 1
ATOM 704 N N . PRO A 1 90 ? -2.302 2.988 -17.304 1.00 95.69 90 PRO A N 1
ATOM 705 C CA . PRO A 1 90 ? -3.517 2.912 -16.475 1.00 95.69 90 PRO A CA 1
ATOM 706 C C . PRO A 1 90 ? -3.246 2.484 -15.015 1.00 95.69 90 PRO A C 1
ATOM 708 O O . PRO A 1 90 ? -2.234 1.847 -14.746 1.00 95.69 90 PRO A O 1
ATOM 711 N N . PRO A 1 91 ? -4.122 2.804 -14.047 1.00 97.62 91 PRO A N 1
ATOM 712 C CA . PRO A 1 91 ? -3.810 2.580 -12.636 1.00 97.62 91 PRO A CA 1
ATOM 713 C C . PRO A 1 91 ? -3.662 1.091 -12.302 1.00 97.62 91 PRO A C 1
ATOM 715 O O . PRO A 1 91 ? -4.532 0.282 -12.646 1.00 97.62 91 PRO A O 1
ATOM 718 N N . ILE A 1 92 ? -2.604 0.767 -11.559 1.00 98.69 92 ILE A N 1
ATOM 719 C CA . ILE A 1 92 ? -2.398 -0.526 -10.899 1.00 98.69 92 ILE A CA 1
ATOM 720 C C . ILE A 1 92 ? -2.934 -0.401 -9.472 1.00 98.69 92 ILE A C 1
ATOM 722 O O . ILE A 1 92 ? -2.593 0.536 -8.744 1.00 98.69 92 ILE A O 1
ATOM 726 N N . TRP A 1 93 ? -3.834 -1.300 -9.072 1.00 98.81 93 TRP A N 1
ATOM 727 C CA . TRP A 1 93 ? -4.459 -1.206 -7.751 1.00 98.81 93 TRP A CA 1
ATOM 728 C C . TRP A 1 93 ? -4.956 -2.543 -7.215 1.00 98.81 93 TRP A C 1
ATOM 730 O O . TRP A 1 93 ? -5.256 -3.476 -7.969 1.00 98.81 93 TRP A O 1
ATOM 740 N N . ARG A 1 94 ? -5.105 -2.595 -5.892 1.00 98.81 94 ARG A N 1
ATOM 741 C CA . ARG A 1 94 ? -5.646 -3.718 -5.122 1.00 98.81 94 ARG A CA 1
ATOM 742 C C . ARG A 1 94 ? -6.691 -3.210 -4.142 1.00 98.81 94 ARG A C 1
ATOM 744 O O . ARG A 1 94 ? -6.621 -2.078 -3.668 1.00 98.81 94 ARG A O 1
ATOM 751 N N . ARG A 1 95 ? -7.687 -4.038 -3.853 1.00 98.88 95 ARG A N 1
ATOM 752 C CA . ARG A 1 95 ? -8.646 -3.810 -2.778 1.00 98.88 95 ARG A CA 1
ATOM 753 C C . ARG A 1 95 ? -8.626 -5.008 -1.855 1.00 98.88 95 ARG A C 1
ATOM 755 O O . ARG A 1 95 ? -9.004 -6.105 -2.269 1.00 98.88 95 ARG A O 1
ATOM 762 N N . ILE A 1 96 ? -8.213 -4.759 -0.624 1.00 98.81 96 ILE A N 1
ATOM 763 C CA . ILE A 1 96 ? -8.026 -5.780 0.398 1.00 98.81 96 ILE A CA 1
ATOM 764 C C . ILE A 1 96 ? -8.910 -5.494 1.602 1.00 98.81 96 ILE A C 1
ATOM 766 O O . ILE A 1 96 ? -9.312 -4.352 1.826 1.00 98.81 96 ILE A O 1
ATOM 770 N N . GLN A 1 97 ? -9.208 -6.535 2.365 1.00 98.69 97 GLN A N 1
ATOM 771 C CA . GLN A 1 97 ? -9.803 -6.436 3.688 1.00 98.69 97 GLN A CA 1
ATOM 772 C C . GLN A 1 97 ? -8.839 -7.049 4.694 1.00 98.69 97 GLN A C 1
ATOM 774 O O . GLN A 1 97 ? -8.399 -8.187 4.511 1.00 98.69 97 GLN A O 1
ATOM 779 N N . VAL A 1 98 ? -8.518 -6.289 5.736 1.00 98.31 98 VAL A N 1
ATOM 780 C CA . VAL A 1 98 ? -7.619 -6.706 6.816 1.00 98.31 98 VAL A CA 1
ATOM 781 C C . VAL A 1 98 ? -8.317 -6.553 8.170 1.00 98.31 98 VAL A C 1
ATOM 783 O O . VAL A 1 98 ? -9.200 -5.700 8.294 1.00 98.31 98 VAL A O 1
ATOM 786 N N . PRO A 1 99 ? -7.963 -7.357 9.183 1.00 97.75 99 PRO A N 1
ATOM 787 C CA . PRO A 1 99 ? -8.434 -7.162 10.553 1.00 97.75 99 PRO A CA 1
ATOM 788 C C . PRO A 1 99 ? -8.160 -5.744 11.069 1.00 97.75 99 PRO A C 1
ATOM 790 O O . PRO A 1 99 ? -7.092 -5.191 10.819 1.00 97.75 99 PRO A O 1
ATOM 793 N N . GLU A 1 100 ? -9.076 -5.172 11.857 1.00 96.31 100 GLU A N 1
ATOM 794 C CA . GLU A 1 100 ? -8.828 -3.889 12.546 1.00 96.31 100 GLU A CA 1
ATOM 795 C C . GLU A 1 100 ? -7.635 -3.951 13.520 1.00 96.31 100 GLU A C 1
ATOM 797 O O . GLU A 1 100 ? -7.032 -2.934 13.857 1.00 96.31 100 GLU A O 1
ATOM 802 N N . THR A 1 101 ? -7.273 -5.163 13.950 1.00 96.44 101 THR A N 1
ATOM 803 C CA . THR A 1 101 ? -6.166 -5.451 14.864 1.00 96.44 101 THR A CA 1
ATOM 804 C C . THR A 1 101 ? -4.791 -5.469 14.195 1.00 96.44 101 THR A C 1
ATOM 806 O O . THR A 1 101 ? -3.815 -5.816 14.858 1.00 96.44 101 THR A O 1
ATOM 809 N N . TYR A 1 102 ? -4.699 -5.147 12.904 1.00 97.50 102 TYR A N 1
ATOM 810 C CA . TYR A 1 102 ? -3.420 -5.049 12.205 1.00 97.50 102 TYR A CA 1
ATOM 811 C C . TYR A 1 102 ? -2.566 -3.892 12.728 1.00 97.50 102 TYR A C 1
ATOM 813 O O . TYR A 1 102 ? -3.052 -2.795 13.022 1.00 97.50 102 TYR A O 1
ATOM 821 N N . THR A 1 103 ? -1.266 -4.136 12.785 1.00 97.81 103 THR A N 1
ATOM 822 C CA . THR A 1 103 ? -0.244 -3.093 12.862 1.00 97.81 103 THR A CA 1
ATOM 823 C C . THR A 1 103 ? 0.047 -2.523 11.470 1.00 97.81 103 THR A C 1
ATOM 825 O O . THR A 1 103 ? -0.394 -3.074 10.455 1.00 97.81 103 THR A O 1
ATOM 828 N N . PHE A 1 104 ? 0.788 -1.417 11.386 1.00 97.81 104 PHE A N 1
ATOM 829 C CA . PHE A 1 104 ? 1.298 -0.932 10.099 1.00 97.81 104 PHE A CA 1
ATOM 830 C C . PHE A 1 104 ? 2.264 -1.930 9.462 1.00 97.81 104 PHE A C 1
ATOM 832 O O . PHE A 1 104 ? 2.265 -2.057 8.239 1.00 97.81 104 PHE A O 1
ATOM 839 N N . HIS A 1 105 ? 3.000 -2.696 10.269 1.00 97.25 105 HIS A N 1
ATOM 840 C CA . HIS A 1 105 ? 3.826 -3.791 9.772 1.00 97.25 105 HIS A CA 1
ATOM 841 C C . HIS A 1 105 ? 2.986 -4.899 9.114 1.00 97.25 105 HIS A C 1
ATOM 843 O O . HIS A 1 105 ? 3.261 -5.316 7.991 1.00 97.25 105 HIS A O 1
ATOM 849 N N . ASP A 1 106 ? 1.893 -5.328 9.756 1.00 97.50 106 ASP A N 1
ATOM 850 C CA . ASP A 1 106 ? 0.989 -6.329 9.170 1.00 97.50 106 ASP A CA 1
ATOM 851 C C . ASP A 1 106 ? 0.352 -5.823 7.863 1.00 97.50 106 ASP A C 1
ATOM 853 O O . ASP A 1 106 ? 0.167 -6.580 6.905 1.00 97.50 106 ASP A O 1
ATOM 857 N N . LEU A 1 107 ? 0.024 -4.525 7.808 1.00 98.25 107 LEU A N 1
ATOM 858 C CA . LEU A 1 107 ? -0.474 -3.881 6.595 1.00 98.25 107 LEU A CA 1
ATOM 859 C C . LEU A 1 107 ? 0.599 -3.826 5.499 1.00 98.25 107 LEU A C 1
ATOM 861 O O . LEU A 1 107 ? 0.271 -4.085 4.344 1.00 98.25 107 LEU A O 1
ATOM 865 N N . HIS A 1 108 ? 1.855 -3.531 5.844 1.00 97.81 108 HIS A N 1
ATOM 866 C CA . HIS A 1 108 ? 2.991 -3.595 4.925 1.00 97.81 108 HIS A CA 1
ATOM 867 C C . HIS A 1 108 ? 3.108 -4.989 4.296 1.00 97.81 108 HIS A C 1
ATOM 869 O O . HIS A 1 108 ? 3.053 -5.096 3.072 1.00 97.81 108 HIS A O 1
ATOM 875 N N . VAL A 1 109 ? 3.148 -6.054 5.106 1.00 97.56 109 VAL A N 1
ATOM 876 C CA . VAL A 1 109 ? 3.218 -7.442 4.611 1.00 97.56 109 VAL A CA 1
ATOM 877 C C . VAL A 1 109 ? 2.040 -7.753 3.681 1.00 97.56 109 VAL A C 1
ATOM 879 O O . VAL A 1 109 ? 2.227 -8.294 2.592 1.00 97.56 109 VAL A O 1
ATOM 882 N N . ALA A 1 110 ? 0.823 -7.336 4.045 1.00 98.25 110 ALA A N 1
ATOM 883 C CA . ALA A 1 110 ? -0.345 -7.535 3.192 1.00 98.25 110 ALA A CA 1
ATOM 884 C C . ALA A 1 110 ? -0.273 -6.756 1.867 1.00 98.25 110 ALA A C 1
ATOM 886 O O . ALA A 1 110 ? -0.780 -7.251 0.860 1.00 98.25 110 ALA A O 1
ATOM 887 N N . ILE A 1 111 ? 0.327 -5.557 1.846 1.00 98.50 111 ILE A N 1
ATOM 888 C CA . ILE A 1 111 ? 0.572 -4.795 0.611 1.00 98.50 111 ILE A CA 1
ATOM 889 C C . ILE A 1 111 ? 1.574 -5.544 -0.270 1.00 98.50 111 ILE A C 1
ATOM 891 O O . ILE A 1 111 ? 1.291 -5.742 -1.450 1.00 98.50 111 ILE A O 1
ATOM 895 N N . GLN A 1 112 ? 2.685 -6.012 0.302 1.00 98.06 112 GLN A N 1
ATOM 896 C CA . GLN A 1 112 ? 3.701 -6.791 -0.412 1.00 98.06 112 GLN A CA 1
ATOM 897 C C . GLN A 1 112 ? 3.083 -8.030 -1.077 1.00 98.06 112 GLN A C 1
ATOM 899 O O . GLN A 1 112 ? 3.240 -8.237 -2.279 1.00 98.06 112 GLN A O 1
ATOM 904 N N . ASP A 1 113 ? 2.260 -8.780 -0.340 1.00 97.88 113 ASP A N 1
ATOM 905 C CA . ASP A 1 113 ? 1.581 -9.978 -0.850 1.00 97.88 113 ASP A CA 1
ATOM 906 C C . ASP A 1 113 ? 0.645 -9.692 -2.030 1.00 97.88 113 ASP A C 1
ATOM 908 O O . ASP A 1 113 ? 0.583 -10.464 -2.988 1.00 97.88 113 ASP A O 1
ATOM 912 N N . VAL A 1 114 ? -0.107 -8.585 -1.987 1.00 98.31 114 VAL A N 1
ATOM 913 C CA . VAL A 1 114 ? -1.020 -8.243 -3.089 1.00 98.31 114 VAL A CA 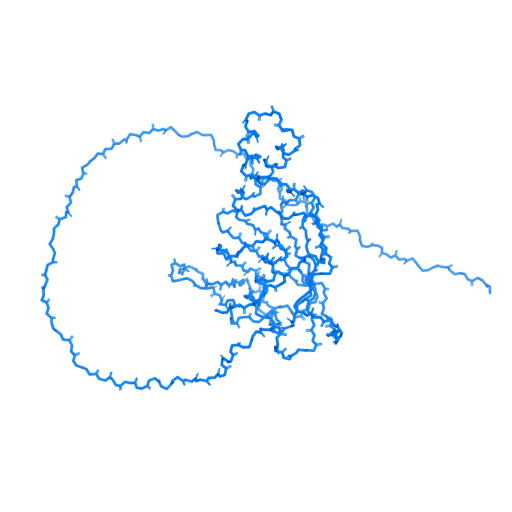1
ATOM 914 C C . VAL A 1 114 ? -0.329 -7.578 -4.268 1.00 98.31 114 VAL A C 1
ATOM 916 O O . VAL A 1 114 ? -0.890 -7.601 -5.371 1.00 98.31 114 VAL A O 1
ATOM 919 N N . MET A 1 115 ? 0.845 -6.985 -4.057 1.00 97.44 115 MET A N 1
ATOM 920 C CA . MET A 1 115 ? 1.677 -6.473 -5.140 1.00 97.44 115 MET A CA 1
ATOM 921 C C . MET A 1 115 ? 2.541 -7.568 -5.772 1.00 97.44 115 MET A C 1
ATOM 923 O O . MET A 1 115 ? 2.889 -7.433 -6.936 1.00 97.44 115 MET A O 1
ATOM 927 N N . GLY A 1 116 ? 2.771 -8.689 -5.087 1.00 95.88 116 GLY A N 1
ATOM 928 C CA . GLY A 1 116 ? 3.670 -9.740 -5.569 1.00 95.88 116 GLY A CA 1
ATOM 929 C C . GLY A 1 116 ? 5.141 -9.384 -5.352 1.00 95.88 116 GLY A C 1
ATOM 930 O O . GLY A 1 116 ? 5.974 -9.735 -6.180 1.00 95.88 116 GLY A O 1
ATOM 931 N N . TRP A 1 117 ? 5.420 -8.664 -4.267 1.00 96.50 117 TRP A N 1
ATOM 932 C CA . TRP A 1 117 ? 6.749 -8.225 -3.851 1.00 96.50 117 TRP A CA 1
ATOM 933 C C . TRP A 1 117 ? 7.245 -9.008 -2.636 1.00 96.50 117 TRP A C 1
ATOM 935 O O . TRP A 1 117 ? 6.467 -9.592 -1.867 1.00 96.50 117 TRP A O 1
ATOM 945 N N . GLU A 1 118 ? 8.560 -9.029 -2.462 1.00 92.19 118 GLU A N 1
ATOM 946 C CA . GLU A 1 118 ? 9.235 -9.921 -1.526 1.00 92.19 118 GLU A CA 1
ATOM 947 C C . GLU A 1 118 ? 9.472 -9.282 -0.156 1.00 92.19 118 GLU A C 1
ATOM 949 O O . GLU A 1 118 ? 9.538 -10.010 0.838 1.00 92.19 118 GLU A O 1
ATOM 954 N N . GLY A 1 119 ? 9.485 -7.949 -0.064 1.00 91.06 119 GLY A N 1
ATOM 955 C CA . GLY A 1 119 ? 9.610 -7.233 1.209 1.00 91.06 119 GLY A CA 1
ATOM 956 C C . GLY A 1 119 ? 11.052 -7.065 1.697 1.00 91.06 119 GLY A C 1
ATOM 957 O O . GLY A 1 119 ? 11.272 -6.978 2.899 1.00 91.06 119 GLY A O 1
ATOM 958 N N . TYR A 1 120 ? 12.041 -7.035 0.795 1.00 89.81 120 TYR A N 1
ATOM 959 C CA . TYR A 1 120 ? 13.462 -6.914 1.170 1.00 89.81 120 TYR A CA 1
ATOM 960 C C . TYR A 1 120 ? 13.975 -5.478 1.318 1.00 89.81 120 TYR A C 1
ATOM 962 O O . TYR A 1 120 ? 15.030 -5.270 1.918 1.00 89.81 120 TYR A O 1
ATOM 970 N N . HIS A 1 121 ? 13.232 -4.494 0.817 1.00 93.44 121 HIS A N 1
ATOM 971 C CA . HIS A 1 121 ? 13.595 -3.084 0.900 1.00 93.44 121 HIS A CA 1
ATOM 972 C C . HIS A 1 121 ? 12.904 -2.377 2.070 1.00 93.44 121 HIS A C 1
ATOM 974 O O . HIS A 1 121 ? 11.901 -2.848 2.609 1.00 93.44 121 HIS A O 1
ATOM 980 N N . LEU A 1 122 ? 13.440 -1.212 2.444 1.00 94.50 122 LEU A N 1
ATOM 981 C CA . LEU A 1 122 ? 12.835 -0.344 3.453 1.00 94.50 122 LEU A CA 1
ATOM 982 C C . LEU A 1 122 ? 11.476 0.197 2.991 1.00 94.50 122 LEU A C 1
ATOM 984 O O . LEU A 1 122 ? 11.200 0.328 1.794 1.00 94.50 122 LEU A O 1
ATOM 988 N N . HIS A 1 123 ? 10.638 0.543 3.965 1.00 96.75 123 HIS A N 1
ATOM 989 C CA . HIS A 1 123 ? 9.334 1.145 3.735 1.00 96.75 123 HIS A CA 1
ATOM 990 C C . HIS A 1 123 ? 8.972 2.177 4.794 1.00 96.75 123 HIS A C 1
ATOM 992 O O . HIS A 1 123 ? 9.467 2.154 5.921 1.00 96.75 123 HIS A O 1
ATOM 998 N N . GLU A 1 124 ? 8.021 3.032 4.439 1.00 97.25 124 GLU A N 1
ATOM 999 C CA . GLU A 1 124 ? 7.399 3.981 5.355 1.00 97.25 124 GLU A CA 1
ATOM 1000 C C . GLU A 1 124 ? 5.931 4.218 4.995 1.00 97.25 124 GLU A C 1
ATOM 1002 O O . GLU A 1 124 ? 5.507 4.082 3.844 1.00 97.25 124 GLU A O 1
ATOM 1007 N N . PHE A 1 125 ? 5.160 4.617 5.998 1.00 98.44 125 PHE A N 1
ATOM 1008 C CA . PHE A 1 125 ? 3.852 5.222 5.848 1.00 98.44 125 PHE A CA 1
ATOM 1009 C C . PHE A 1 125 ? 3.902 6.663 6.339 1.00 98.44 125 PHE A C 1
ATOM 1011 O O . PHE A 1 125 ? 4.323 6.929 7.464 1.00 98.44 125 PHE A O 1
ATOM 1018 N N . ILE A 1 126 ? 3.379 7.575 5.528 1.00 97.62 126 ILE A N 1
ATOM 1019 C CA . ILE A 1 126 ? 3.213 8.982 5.878 1.00 97.62 126 ILE A CA 1
ATOM 1020 C C . ILE A 1 126 ? 1.722 9.300 5.913 1.00 97.62 126 ILE A C 1
ATOM 1022 O O . ILE A 1 126 ? 0.991 9.089 4.938 1.00 97.62 126 ILE A O 1
ATOM 1026 N N . MET A 1 127 ? 1.242 9.813 7.045 1.00 96.56 127 MET A N 1
ATOM 1027 C CA . MET A 1 127 ? -0.144 10.263 7.173 1.00 96.56 127 MET A CA 1
ATOM 1028 C C . MET A 1 127 ? -0.347 11.297 8.276 1.00 96.56 127 MET A C 1
ATOM 1030 O O . MET A 1 127 ? 0.445 11.415 9.206 1.00 96.56 127 MET A O 1
ATOM 1034 N N . ALA A 1 128 ? -1.461 12.025 8.203 1.00 93.62 128 ALA A N 1
ATOM 1035 C CA . ALA A 1 128 ? -1.847 12.967 9.244 1.00 93.62 128 ALA A CA 1
ATOM 1036 C C . ALA A 1 128 ? -2.377 12.251 10.495 1.00 93.62 128 ALA A C 1
ATOM 1038 O O . ALA A 1 128 ? -3.176 11.313 10.416 1.00 93.62 128 ALA A O 1
ATOM 1039 N N . ASN A 1 129 ? -1.994 12.753 11.665 1.00 90.50 129 ASN A N 1
ATOM 1040 C CA . ASN A 1 129 ? -2.524 12.323 12.948 1.00 90.50 129 ASN A CA 1
ATOM 1041 C C . ASN A 1 129 ? -4.013 12.673 13.043 1.00 90.50 129 ASN A C 1
ATOM 1043 O O . ASN A 1 129 ? -4.367 13.841 12.875 1.00 90.50 129 ASN A O 1
ATOM 1047 N N . PRO A 1 130 ? -4.902 11.715 13.359 1.00 85.56 130 PRO A N 1
ATOM 1048 C CA . PRO A 1 130 ? -6.340 11.982 13.386 1.00 85.56 130 PRO A CA 1
ATOM 1049 C C . PRO A 1 130 ? -6.762 12.960 14.493 1.00 85.56 130 PRO A C 1
ATOM 1051 O O . PRO A 1 130 ? -7.853 13.520 14.422 1.00 85.56 130 PRO A O 1
ATOM 1054 N N . VAL A 1 131 ? -5.925 13.166 15.516 1.00 87.19 131 VAL A N 1
ATOM 1055 C CA . VAL A 1 131 ? -6.188 14.079 16.636 1.00 87.19 131 VAL A CA 1
ATOM 1056 C C . VAL A 1 131 ? -5.517 15.432 16.419 1.00 87.19 131 VAL A C 1
ATOM 1058 O O . VAL A 1 131 ? -6.165 16.465 16.571 1.00 87.19 131 VAL A O 1
ATOM 1061 N N . THR A 1 132 ? -4.221 15.445 16.096 1.00 91.19 132 THR A N 1
ATOM 1062 C CA . THR A 1 132 ? -3.434 16.690 16.019 1.00 91.19 132 THR A CA 1
ATOM 1063 C C . THR A 1 132 ? -3.376 17.286 14.614 1.00 91.19 132 THR A C 1
ATOM 1065 O O . THR A 1 132 ? -3.077 18.469 14.476 1.00 91.19 132 THR A O 1
ATOM 1068 N N . GLY A 1 133 ? -3.647 16.492 13.575 1.00 90.50 133 GLY A N 1
ATOM 1069 C CA . GLY A 1 133 ? -3.492 16.877 12.171 1.00 90.50 133 GLY A CA 1
ATOM 1070 C C . GLY A 1 133 ? -2.039 16.990 11.698 1.00 90.50 133 GLY A C 1
ATOM 1071 O O . GLY A 1 133 ? -1.820 17.310 10.534 1.00 90.50 133 GLY A O 1
ATOM 1072 N N . LEU A 1 134 ? -1.058 16.742 12.572 1.00 92.12 134 LEU A N 1
ATOM 1073 C CA . LEU A 1 134 ? 0.360 16.766 12.216 1.00 92.12 134 LEU A CA 1
ATOM 1074 C C . LEU A 1 134 ? 0.724 15.539 11.383 1.00 92.12 134 LEU A C 1
ATOM 1076 O O . LEU A 1 134 ? 0.192 14.455 11.616 1.00 92.12 134 LEU A O 1
ATOM 1080 N N . GLU A 1 135 ? 1.632 15.714 10.432 1.00 94.50 135 GLU A N 1
ATOM 1081 C CA . GLU A 1 135 ? 2.199 14.605 9.673 1.00 94.50 135 GLU A CA 1
ATOM 1082 C C . GLU A 1 135 ? 3.003 13.681 10.594 1.00 94.50 135 GLU A C 1
ATOM 1084 O O . GLU A 1 135 ? 3.711 14.141 11.491 1.00 94.50 135 GLU A O 1
ATOM 1089 N N . MET A 1 136 ? 2.868 12.378 10.380 1.00 93.94 136 MET A N 1
ATOM 1090 C CA . MET A 1 136 ? 3.601 11.341 11.091 1.00 93.94 136 MET A CA 1
ATOM 1091 C C . MET A 1 136 ? 4.197 10.369 10.095 1.00 93.94 136 MET A C 1
ATOM 1093 O O . MET A 1 136 ? 3.604 10.101 9.048 1.00 93.94 136 MET A O 1
ATOM 1097 N N . HIS A 1 137 ? 5.337 9.824 10.492 1.00 95.56 137 HIS A N 1
ATOM 1098 C CA . HIS A 1 137 ? 6.125 8.875 9.731 1.00 95.56 137 HIS A CA 1
ATOM 1099 C C . HIS A 1 137 ? 6.153 7.574 10.522 1.00 95.56 137 HIS A C 1
ATOM 1101 O O . HIS A 1 137 ? 6.474 7.575 11.710 1.00 95.56 137 HIS A O 1
ATOM 1107 N N . ILE A 1 138 ? 5.721 6.484 9.897 1.00 96.25 138 ILE A N 1
ATOM 1108 C CA . ILE A 1 138 ? 5.577 5.172 10.529 1.00 96.25 138 ILE A CA 1
ATOM 1109 C C . ILE A 1 138 ? 6.342 4.160 9.682 1.00 96.25 138 ILE A C 1
ATOM 1111 O O . ILE A 1 138 ? 6.017 3.962 8.516 1.00 96.25 138 ILE A O 1
ATOM 1115 N N . GLY A 1 139 ? 7.338 3.500 10.255 1.00 94.94 139 GLY A N 1
ATOM 1116 C CA . GLY A 1 139 ? 8.214 2.574 9.540 1.00 94.94 139 GLY A CA 1
ATOM 1117 C C . GLY A 1 139 ? 9.098 1.798 10.506 1.00 94.94 139 GLY A C 1
ATOM 1118 O O . GLY A 1 139 ? 8.823 1.753 11.708 1.00 94.94 139 GLY A O 1
ATOM 1119 N N . THR A 1 140 ? 10.167 1.198 9.992 1.00 90.19 140 THR A N 1
ATOM 1120 C CA . THR A 1 140 ? 11.211 0.604 10.833 1.00 90.19 140 THR A CA 1
ATOM 1121 C C . THR A 1 140 ? 12.128 1.719 11.336 1.00 90.19 140 THR A C 1
ATOM 1123 O O . THR A 1 140 ? 12.767 2.375 10.510 1.00 90.19 140 THR A O 1
ATOM 1126 N N . PRO A 1 141 ? 12.217 1.972 12.655 1.00 83.94 141 PRO A N 1
ATOM 1127 C CA . PRO A 1 141 ? 13.138 2.972 13.178 1.00 83.94 141 PRO A CA 1
ATOM 1128 C C . PRO A 1 141 ? 14.580 2.591 12.837 1.00 83.94 141 PRO A C 1
ATOM 1130 O O . PRO A 1 141 ? 14.957 1.424 12.947 1.00 83.94 141 PRO A O 1
ATOM 1133 N N . SER A 1 142 ? 15.386 3.573 12.451 1.00 75.50 142 SER A N 1
ATOM 1134 C CA . SER A 1 142 ? 16.817 3.397 12.223 1.00 75.50 142 SER A CA 1
ATOM 1135 C C . SER A 1 142 ? 17.586 4.447 13.012 1.00 75.50 142 SER A C 1
ATOM 1137 O O . SER A 1 142 ? 17.210 5.618 13.020 1.00 75.50 142 SER A O 1
ATOM 1139 N N . GLU A 1 143 ? 18.662 4.010 13.664 1.00 68.56 143 GLU A N 1
ATOM 1140 C CA . GLU A 1 143 ? 19.578 4.877 14.414 1.00 68.56 143 GLU A CA 1
ATOM 1141 C C . GLU A 1 143 ? 20.361 5.828 13.494 1.00 68.56 143 GLU A C 1
ATOM 1143 O O . GLU A 1 143 ? 20.897 6.827 13.955 1.00 68.56 143 GLU A O 1
ATOM 1148 N N . ASP A 1 144 ? 20.394 5.559 12.184 1.00 67.25 144 ASP A N 1
ATOM 1149 C CA . ASP A 1 144 ? 21.133 6.371 11.213 1.00 67.25 144 ASP A CA 1
ATOM 1150 C C . ASP A 1 144 ? 20.351 7.614 10.736 1.00 67.25 144 ASP A C 1
ATOM 1152 O O . ASP A 1 144 ? 20.911 8.488 10.070 1.00 67.25 144 ASP A O 1
ATOM 1156 N N . PHE A 1 145 ? 19.053 7.711 11.054 1.00 60.12 145 PHE A N 1
ATOM 1157 C CA . PHE A 1 145 ? 18.152 8.764 10.565 1.00 60.12 145 PHE A CA 1
ATOM 1158 C C . PHE A 1 145 ? 17.653 9.671 11.703 1.00 60.12 145 PHE A C 1
ATOM 1160 O O . PHE A 1 145 ? 16.460 9.781 11.969 1.00 60.12 145 PHE A O 1
ATOM 1167 N N . ASP A 1 146 ? 18.575 10.395 12.339 1.00 59.19 146 ASP A N 1
ATOM 1168 C CA . ASP A 1 146 ? 18.318 11.265 13.506 1.00 59.19 146 ASP A CA 1
ATOM 1169 C C . ASP A 1 146 ? 17.463 12.526 13.240 1.00 59.19 146 ASP A C 1
ATOM 1171 O O . ASP A 1 146 ? 17.190 13.312 14.152 1.00 59.19 146 ASP A O 1
ATOM 1175 N N . LEU A 1 147 ? 17.064 12.792 11.993 1.00 60.25 147 LEU A N 1
ATOM 1176 C CA . LEU A 1 147 ? 16.418 14.060 11.627 1.00 60.25 147 LEU A CA 1
ATOM 1177 C C . LEU A 1 147 ? 14.890 14.047 11.767 1.00 60.25 147 LEU A C 1
ATOM 1179 O O . LEU A 1 147 ? 14.287 15.123 11.798 1.00 60.25 147 LEU A O 1
ATOM 1183 N N . GLN A 1 148 ? 14.261 12.872 11.862 1.00 74.62 148 GLN A N 1
ATOM 1184 C CA . GLN A 1 148 ? 12.807 12.743 11.907 1.00 74.62 148 GLN A CA 1
ATOM 1185 C C . GLN A 1 148 ? 12.366 11.589 12.810 1.00 74.62 148 GLN A C 1
ATOM 1187 O O . GLN A 1 148 ? 12.890 10.485 12.725 1.00 74.62 148 GLN A O 1
ATOM 1192 N N . GLU A 1 149 ? 11.381 11.840 13.677 1.00 86.19 149 GLU A N 1
ATOM 1193 C CA . GLU A 1 149 ? 10.803 10.797 14.527 1.00 86.19 149 GLU A CA 1
ATOM 1194 C C . GLU A 1 149 ? 10.014 9.799 13.666 1.00 86.19 149 GLU A C 1
ATOM 1196 O O . GLU A 1 149 ? 8.980 10.146 13.090 1.00 86.19 149 GLU A O 1
ATOM 1201 N N . ILE A 1 150 ? 10.510 8.561 13.592 1.00 91.06 150 ILE A N 1
ATOM 1202 C CA . ILE A 1 150 ? 9.838 7.433 12.943 1.00 91.06 150 ILE A CA 1
ATOM 1203 C C . ILE A 1 150 ? 9.162 6.590 14.025 1.00 91.06 150 ILE A C 1
ATOM 1205 O O . ILE A 1 150 ? 9.818 5.999 14.886 1.00 91.06 150 ILE A O 1
ATOM 1209 N N . LEU A 1 151 ? 7.834 6.514 13.973 1.00 94.06 151 LEU A N 1
ATOM 1210 C CA . LEU A 1 151 ? 7.056 5.623 14.825 1.00 94.06 151 LEU A CA 1
ATOM 1211 C C . LEU A 1 151 ? 7.225 4.178 14.347 1.00 94.06 151 LEU A C 1
ATOM 1213 O O . LEU A 1 151 ? 7.147 3.894 13.154 1.00 94.06 151 LEU A O 1
ATOM 1217 N N . HIS A 1 152 ? 7.418 3.253 15.283 1.00 95.12 152 HIS A N 1
ATOM 1218 C CA . HIS A 1 152 ? 7.696 1.860 14.949 1.00 95.12 152 HIS A CA 1
ATOM 1219 C C . HIS A 1 152 ? 6.444 1.136 14.427 1.00 95.12 152 HIS A C 1
ATOM 1221 O O . HIS A 1 152 ? 5.479 0.914 15.163 1.00 95.12 152 HIS A O 1
ATOM 1227 N N . ASP A 1 153 ? 6.482 0.703 13.170 1.00 95.81 153 ASP A N 1
ATOM 1228 C CA . ASP A 1 153 ? 5.356 0.087 12.453 1.00 95.81 153 ASP A CA 1
ATOM 1229 C C . ASP A 1 153 ? 4.775 -1.185 13.105 1.00 95.81 153 ASP A C 1
ATOM 1231 O O . ASP A 1 153 ? 3.567 -1.407 13.033 1.00 95.81 153 ASP A O 1
ATOM 1235 N N . GLN A 1 154 ? 5.599 -1.987 13.785 1.00 95.31 154 GLN A N 1
ATOM 1236 C CA . GLN A 1 154 ? 5.191 -3.174 14.549 1.00 95.31 154 GLN A CA 1
ATOM 1237 C C . GLN A 1 154 ? 4.411 -2.845 15.833 1.00 95.31 154 GLN A C 1
ATOM 1239 O O . GLN A 1 154 ? 3.768 -3.723 16.409 1.00 95.31 154 GLN A O 1
ATOM 1244 N N . LYS A 1 155 ? 4.477 -1.598 16.313 1.00 94.81 155 LYS A N 1
ATOM 1245 C CA . LYS A 1 155 ? 3.790 -1.139 17.535 1.00 94.81 155 LYS A CA 1
ATOM 1246 C C . LYS A 1 155 ? 2.554 -0.305 17.220 1.00 94.81 155 LYS A C 1
ATOM 1248 O O . LYS A 1 155 ? 1.617 -0.255 18.019 1.00 94.81 155 LYS A O 1
ATOM 1253 N N . GLU A 1 156 ? 2.529 0.333 16.054 1.00 95.94 156 GLU A N 1
ATOM 1254 C CA . GLU A 1 156 ? 1.430 1.198 15.655 1.00 95.94 156 GLU A CA 1
ATOM 1255 C C . GLU A 1 156 ? 0.298 0.418 14.983 1.00 95.94 156 GLU A C 1
ATOM 1257 O O . GLU A 1 156 ? 0.457 -0.194 13.933 1.00 95.94 156 GLU A O 1
ATOM 1262 N N . MET A 1 157 ? -0.882 0.456 15.602 1.00 96.56 157 MET A N 1
ATOM 1263 C CA . MET A 1 157 ? -2.095 -0.223 15.135 1.00 96.56 157 MET A CA 1
ATOM 1264 C C . MET A 1 157 ? -2.843 0.638 14.118 1.00 96.56 157 MET A C 1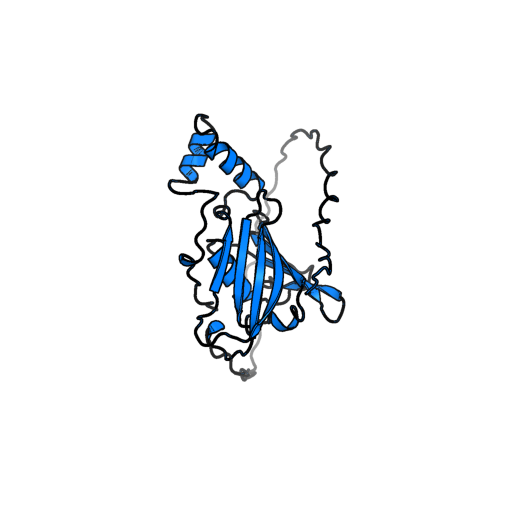
ATOM 1266 O O . MET A 1 157 ? -3.165 1.785 14.433 1.00 96.56 157 MET A O 1
ATOM 1270 N N . ILE A 1 158 ? -3.240 0.087 12.967 1.00 97.62 158 ILE A N 1
ATOM 1271 C CA . ILE A 1 158 ? -3.919 0.851 11.902 1.00 97.62 158 ILE A CA 1
ATOM 1272 C C . ILE A 1 158 ? -5.203 1.537 12.396 1.00 97.62 158 ILE A C 1
ATOM 1274 O O . ILE A 1 158 ? -5.508 2.659 11.990 1.00 97.62 158 ILE A O 1
ATOM 1278 N N . ALA A 1 159 ? -5.925 0.911 13.332 1.00 96.56 159 ALA A N 1
ATOM 1279 C CA . ALA A 1 159 ? -7.177 1.428 13.878 1.00 96.56 159 ALA A CA 1
ATOM 1280 C C . ALA A 1 159 ? -7.014 2.729 14.684 1.00 96.56 159 ALA A C 1
ATOM 1282 O O . ALA A 1 159 ? -7.970 3.492 14.815 1.00 96.56 159 ALA A O 1
ATOM 1283 N N . ARG A 1 160 ? -5.808 3.030 15.193 1.00 94.88 160 ARG A N 1
ATOM 1284 C CA . ARG A 1 160 ? -5.532 4.306 15.883 1.00 94.88 160 ARG A CA 1
ATOM 1285 C C . ARG A 1 160 ? -5.495 5.492 14.919 1.00 94.88 160 ARG A C 1
ATOM 1287 O O . ARG A 1 160 ? -5.660 6.625 15.361 1.00 94.88 160 ARG A O 1
ATOM 1294 N N . TYR A 1 161 ? -5.285 5.229 13.630 1.00 95.69 161 TYR A N 1
ATOM 1295 C CA . TYR A 1 161 ? -5.003 6.235 12.610 1.00 95.69 161 TYR A CA 1
ATOM 1296 C C . TYR A 1 161 ? -6.138 6.336 11.591 1.00 95.69 161 TYR A C 1
ATOM 1298 O O . TYR A 1 161 ? -6.638 7.426 11.307 1.00 95.69 161 TYR A O 1
ATOM 1306 N N . PHE A 1 162 ? -6.590 5.185 11.095 1.00 96.88 162 PHE A N 1
ATOM 1307 C CA . PHE A 1 162 ? -7.736 5.039 10.208 1.00 96.88 162 PHE A CA 1
ATOM 1308 C C . PHE A 1 162 ? -9.024 4.894 11.039 1.00 96.88 162 PHE A C 1
ATOM 1310 O O . PHE A 1 162 ? -9.550 3.803 11.248 1.00 96.88 162 PHE A O 1
ATOM 1317 N N . THR A 1 163 ? -9.516 6.011 11.563 1.00 95.19 163 THR A N 1
ATOM 1318 C CA . THR A 1 163 ? -10.702 6.090 12.427 1.00 95.19 163 THR A CA 1
ATOM 1319 C C . THR A 1 163 ? -12.005 6.295 11.651 1.00 95.19 163 THR A C 1
ATOM 1321 O O . THR A 1 163 ? -13.085 6.033 12.182 1.00 95.19 163 THR A O 1
ATOM 1324 N N . MET A 1 164 ? -11.932 6.758 10.400 1.00 94.44 164 MET A N 1
ATOM 1325 C CA . MET A 1 164 ? -13.091 7.000 9.545 1.00 94.44 164 MET A CA 1
ATOM 1326 C C . MET A 1 164 ? -12.796 6.754 8.063 1.00 94.44 164 MET A C 1
ATOM 1328 O O . MET A 1 164 ? -11.673 6.907 7.582 1.00 94.44 164 MET A O 1
ATOM 1332 N N . GLU A 1 165 ? -13.847 6.409 7.317 1.00 96.75 165 GLU A N 1
ATOM 1333 C CA . GLU A 1 165 ? -13.770 6.250 5.865 1.00 96.75 165 GLU A CA 1
ATOM 1334 C C . GLU A 1 165 ? -13.193 7.503 5.191 1.00 96.75 165 GLU A C 1
ATOM 1336 O O . GLU A 1 165 ? -13.433 8.636 5.616 1.00 96.75 165 GLU A O 1
ATOM 1341 N N . LYS A 1 166 ? -12.493 7.282 4.075 1.00 95.88 166 LYS A N 1
ATOM 1342 C CA . LYS A 1 166 ? -11.825 8.279 3.227 1.00 95.88 166 LYS A CA 1
ATOM 1343 C C . LYS A 1 166 ? -10.526 8.865 3.782 1.00 95.88 166 LYS A C 1
ATOM 1345 O O . LYS A 1 166 ? -9.925 9.698 3.106 1.00 95.88 166 LYS A O 1
ATOM 1350 N N . GLN A 1 167 ? -10.049 8.412 4.939 1.00 96.12 167 GLN A N 1
ATOM 1351 C CA . GLN A 1 167 ? -8.670 8.674 5.350 1.00 96.12 167 GLN A CA 1
ATOM 1352 C C . GLN A 1 167 ? -7.685 7.888 4.482 1.00 96.12 167 GLN A C 1
ATOM 1354 O O . GLN A 1 167 ? -7.971 6.766 4.054 1.00 96.12 167 GLN A O 1
ATOM 1359 N N . SER A 1 168 ? -6.518 8.474 4.226 1.00 97.38 168 SER A N 1
ATOM 1360 C CA . SER A 1 168 ? -5.455 7.825 3.465 1.00 97.38 168 SER A CA 1
ATOM 1361 C C . SER A 1 168 ? -4.079 8.045 4.072 1.00 97.38 168 SER A C 1
ATOM 1363 O O . SER A 1 168 ? -3.840 9.085 4.681 1.00 97.38 168 SER A O 1
ATOM 1365 N N . ALA A 1 169 ? -3.191 7.089 3.823 1.00 98.50 169 ALA A N 1
ATOM 1366 C CA . ALA A 1 169 ? -1.752 7.215 4.004 1.00 98.50 169 ALA A CA 1
ATOM 1367 C C . ALA A 1 169 ? -1.047 7.137 2.644 1.00 98.50 169 ALA A C 1
ATOM 1369 O O . ALA A 1 169 ? -1.550 6.495 1.710 1.00 98.50 169 ALA A O 1
ATOM 1370 N N . GLU A 1 170 ? 0.104 7.789 2.537 1.00 98.75 170 GLU A N 1
ATOM 1371 C CA . GLU A 1 170 ? 1.102 7.460 1.526 1.00 98.75 170 GLU A CA 1
ATOM 1372 C C . GLU A 1 170 ? 1.959 6.311 2.060 1.00 98.75 170 GLU A C 1
ATOM 1374 O O . GLU A 1 170 ? 2.339 6.330 3.223 1.00 98.75 170 GLU A O 1
ATOM 1379 N N . TYR A 1 171 ? 2.194 5.292 1.240 1.00 98.69 171 TYR A N 1
ATOM 1380 C CA . TYR A 1 171 ? 3.073 4.169 1.553 1.00 98.69 171 TYR A CA 1
ATOM 1381 C C . TYR A 1 171 ? 4.183 4.123 0.509 1.00 98.69 171 TYR A C 1
ATOM 1383 O O . TYR A 1 171 ? 3.891 3.923 -0.674 1.00 98.69 171 TYR A O 1
ATOM 1391 N N . THR A 1 172 ? 5.423 4.316 0.940 1.00 98.50 172 THR A N 1
ATOM 1392 C CA . THR A 1 172 ? 6.606 4.216 0.083 1.00 98.50 172 THR A CA 1
ATOM 1393 C C . THR A 1 172 ? 7.277 2.877 0.357 1.00 98.50 172 THR A C 1
ATOM 1395 O O . THR A 1 172 ? 7.529 2.535 1.512 1.00 98.50 172 THR A O 1
ATOM 1398 N N . TYR A 1 173 ? 7.542 2.116 -0.701 1.00 98.06 173 TYR A N 1
ATOM 1399 C CA . TYR A 1 173 ? 8.344 0.898 -0.664 1.00 98.06 173 TYR A CA 1
ATOM 1400 C C . TYR A 1 173 ? 9.569 1.072 -1.545 1.00 98.06 173 TYR A C 1
ATOM 1402 O O . TYR A 1 173 ? 9.449 1.650 -2.621 1.00 98.06 173 TYR A O 1
ATOM 1410 N N . ASP A 1 174 ? 10.699 0.553 -1.079 1.00 96.50 174 ASP A N 1
ATOM 1411 C CA . ASP A 1 174 ? 12.002 0.697 -1.709 1.00 96.50 174 ASP A CA 1
ATOM 1412 C C . ASP A 1 174 ? 12.413 2.158 -1.912 1.00 96.50 174 ASP A C 1
ATOM 1414 O O . ASP A 1 174 ? 11.987 2.847 -2.832 1.00 96.50 174 ASP A O 1
ATOM 1418 N N . PHE A 1 175 ? 13.279 2.654 -1.029 1.00 94.69 175 PHE A N 1
ATOM 1419 C CA . PHE A 1 175 ? 13.769 4.030 -1.113 1.00 94.69 175 PHE A CA 1
ATOM 1420 C C . PHE A 1 175 ? 14.720 4.260 -2.298 1.00 94.69 175 PHE A C 1
ATOM 1422 O O . PHE A 1 175 ? 15.019 5.414 -2.604 1.00 94.69 175 PHE A O 1
ATOM 1429 N N . GLY A 1 176 ? 15.188 3.194 -2.963 1.00 95.44 176 GLY A N 1
ATOM 1430 C CA . GLY A 1 176 ? 15.882 3.286 -4.246 1.00 95.44 176 GLY A CA 1
ATOM 1431 C C . GLY A 1 176 ? 14.910 3.585 -5.387 1.00 95.44 176 GLY A C 1
ATOM 1432 O O . GLY A 1 176 ? 15.033 4.619 -6.045 1.00 95.44 176 GLY A O 1
ATOM 1433 N N . ASP A 1 177 ? 13.921 2.709 -5.574 1.00 96.75 177 ASP A N 1
ATOM 1434 C CA . ASP A 1 177 ? 12.965 2.776 -6.688 1.00 96.75 177 ASP A CA 1
ATOM 1435 C C . ASP A 1 177 ? 11.769 3.727 -6.459 1.00 96.75 177 ASP A C 1
ATOM 1437 O O . ASP A 1 177 ? 11.070 4.104 -7.406 1.00 96.75 177 ASP A O 1
ATOM 1441 N N . ASP A 1 178 ? 11.551 4.168 -5.218 1.00 97.25 178 ASP A N 1
ATOM 1442 C CA . ASP A 1 178 ? 10.527 5.132 -4.791 1.00 97.25 178 ASP A CA 1
ATOM 1443 C C . ASP A 1 178 ? 9.087 4.699 -5.140 1.00 97.25 178 ASP A C 1
ATOM 1445 O O . ASP A 1 178 ? 8.270 5.479 -5.657 1.00 97.25 178 ASP A O 1
ATOM 1449 N N . TRP A 1 179 ? 8.730 3.442 -4.849 1.00 98.25 179 TRP A N 1
ATOM 1450 C CA . TRP A 1 179 ? 7.391 2.921 -5.129 1.00 98.25 179 TRP A CA 1
ATOM 1451 C C . TRP A 1 179 ? 6.339 3.488 -4.175 1.00 98.25 179 TRP A C 1
ATOM 1453 O O . TRP A 1 179 ? 6.047 2.945 -3.106 1.00 98.25 179 TRP A O 1
ATOM 1463 N N . LYS A 1 180 ? 5.698 4.580 -4.598 1.00 98.50 180 LYS A N 1
ATOM 1464 C CA . LYS A 1 180 ? 4.675 5.276 -3.808 1.00 98.50 180 LYS A CA 1
ATOM 1465 C C . LYS A 1 180 ? 3.266 4.779 -4.073 1.00 98.50 180 LYS A C 1
ATOM 1467 O O . LYS A 1 180 ? 2.782 4.757 -5.204 1.00 98.50 180 LYS A O 1
ATOM 1472 N N . HIS A 1 181 ? 2.541 4.516 -2.999 1.00 98.75 181 HIS A N 1
ATOM 1473 C CA . HIS A 1 181 ? 1.163 4.057 -3.016 1.00 98.75 181 HIS A CA 1
ATOM 1474 C C . HIS A 1 181 ? 0.275 5.003 -2.234 1.00 98.75 181 HIS A C 1
ATOM 1476 O O . HIS A 1 181 ? 0.638 5.499 -1.172 1.00 98.75 181 HIS A O 1
ATOM 1482 N N . ARG A 1 182 ? -0.956 5.174 -2.707 1.00 98.81 182 ARG A N 1
ATOM 1483 C CA . ARG A 1 182 ? -2.039 5.700 -1.881 1.00 98.81 182 ARG A CA 1
ATOM 1484 C C . ARG A 1 182 ? -2.792 4.537 -1.248 1.00 98.81 182 ARG A C 1
ATOM 1486 O O . ARG A 1 182 ? -3.405 3.747 -1.969 1.00 98.81 182 ARG A O 1
ATOM 1493 N N . VAL A 1 183 ? -2.804 4.481 0.080 1.00 98.88 183 VAL A N 1
ATOM 1494 C CA . VAL A 1 183 ? -3.573 3.516 0.875 1.00 98.88 183 VAL A CA 1
ATOM 1495 C C . VAL A 1 183 ? -4.805 4.222 1.429 1.00 98.88 183 VAL A C 1
ATOM 1497 O O . VAL A 1 183 ? -4.707 5.011 2.362 1.00 98.88 183 VAL A O 1
ATOM 1500 N N . LEU A 1 184 ? -5.969 3.995 0.819 1.00 98.81 184 LEU A N 1
ATOM 1501 C CA . LEU A 1 184 ? -7.230 4.662 1.160 1.00 98.81 184 LEU A CA 1
ATOM 1502 C C . LEU A 1 184 ? -8.151 3.716 1.933 1.00 98.81 184 LEU A C 1
ATOM 1504 O O . LEU A 1 184 ? -8.543 2.683 1.386 1.00 98.81 184 LEU A O 1
ATOM 1508 N N . LEU A 1 185 ? -8.561 4.088 3.149 1.00 98.75 185 LEU A N 1
ATOM 1509 C CA . LEU A 1 185 ? -9.626 3.390 3.870 1.00 98.75 185 LEU A CA 1
ATOM 1510 C C . LEU A 1 185 ? -10.964 3.694 3.189 1.00 98.75 185 LEU A C 1
ATOM 1512 O O . LEU A 1 185 ? -11.506 4.790 3.318 1.00 98.75 185 LEU A O 1
ATOM 1516 N N . GLU A 1 186 ? -11.509 2.734 2.447 1.00 98.69 186 GLU A N 1
ATOM 1517 C CA . GLU A 1 186 ? -12.801 2.905 1.783 1.00 98.69 186 GLU A CA 1
ATOM 1518 C C . GLU A 1 186 ? -13.968 2.620 2.723 1.00 98.69 186 GLU A C 1
ATOM 1520 O O . GLU A 1 186 ? -14.973 3.322 2.645 1.00 98.69 186 GLU A O 1
ATOM 1525 N N . LYS A 1 187 ? -13.862 1.568 3.548 1.00 98.56 187 LYS A N 1
ATOM 1526 C CA . LYS A 1 187 ? -14.943 1.100 4.429 1.00 98.56 187 LYS A CA 1
ATOM 1527 C C . LYS A 1 187 ? -14.407 0.464 5.702 1.00 98.56 187 LYS A C 1
ATOM 1529 O O . LYS A 1 187 ? -13.389 -0.223 5.658 1.00 98.56 187 LYS A O 1
ATOM 1534 N N . ILE A 1 188 ? -15.170 0.601 6.782 1.00 98.44 188 ILE A N 1
ATOM 1535 C CA . ILE A 1 188 ? -15.054 -0.229 7.986 1.00 98.44 188 ILE A CA 1
ATOM 1536 C C . ILE A 1 188 ? -16.298 -1.118 8.020 1.00 98.44 188 ILE A C 1
ATOM 1538 O O . ILE A 1 188 ? -17.424 -0.620 8.007 1.00 98.44 188 ILE A O 1
ATOM 1542 N N . LEU A 1 189 ? -16.105 -2.432 7.973 1.00 98.31 189 LEU A N 1
ATOM 1543 C CA . LEU A 1 189 ? -17.182 -3.413 7.837 1.00 98.31 189 LEU A CA 1
ATOM 1544 C C . LEU A 1 189 ? -17.182 -4.365 9.034 1.00 98.31 189 LEU A C 1
ATOM 1546 O O . LEU A 1 189 ? -16.104 -4.662 9.542 1.00 98.31 189 LEU A O 1
ATOM 1550 N N . PRO A 1 190 ? -18.344 -4.893 9.458 1.00 98.00 190 PRO A N 1
ATOM 1551 C CA . PRO A 1 190 ? -18.353 -6.015 10.386 1.00 98.00 190 PRO A CA 1
ATOM 1552 C C . PRO A 1 190 ? -17.628 -7.208 9.755 1.00 98.00 190 PRO A C 1
ATOM 1554 O O . PRO A 1 190 ? -17.726 -7.432 8.543 1.00 98.00 190 PRO A O 1
ATOM 1557 N N . LYS A 1 191 ? -16.912 -7.967 10.582 1.00 97.06 191 LYS A N 1
ATOM 1558 C CA . LYS A 1 191 ? -16.278 -9.223 10.194 1.00 97.06 191 LYS A CA 1
ATOM 1559 C C . LYS A 1 191 ? -17.326 -10.183 9.625 1.00 97.06 191 LYS A C 1
ATOM 1561 O O . LYS A 1 191 ? -18.382 -10.394 10.219 1.00 97.06 191 LYS A O 1
ATOM 1566 N N . ASP A 1 192 ? -17.014 -10.773 8.477 1.00 96.69 192 ASP A N 1
ATOM 1567 C CA . ASP A 1 192 ? -17.750 -11.918 7.951 1.00 96.69 192 ASP A CA 1
ATOM 1568 C C . ASP A 1 192 ? -17.187 -13.197 8.587 1.00 96.69 192 ASP A C 1
ATOM 1570 O O . ASP A 1 192 ? -16.004 -13.504 8.432 1.00 96.69 192 ASP A O 1
ATOM 1574 N N . GLU A 1 193 ? -18.017 -13.926 9.335 1.00 93.50 193 GLU A N 1
ATOM 1575 C CA . GLU A 1 193 ? -17.597 -15.143 10.043 1.00 93.50 193 GLU A CA 1
ATOM 1576 C C . GLU A 1 193 ? -17.259 -16.306 9.098 1.00 93.50 193 GLU A C 1
ATOM 1578 O O . GLU A 1 193 ? -16.552 -17.230 9.503 1.00 93.50 193 GLU A O 1
ATOM 1583 N N . ASP A 1 194 ? -17.716 -16.258 7.843 1.00 94.31 194 ASP A N 1
ATOM 1584 C CA . ASP A 1 194 ? -17.422 -17.279 6.833 1.00 94.31 194 ASP A CA 1
ATOM 1585 C C . ASP A 1 194 ? -16.154 -16.954 6.012 1.00 94.31 194 ASP A C 1
ATOM 1587 O O . ASP A 1 194 ? -15.700 -17.774 5.205 1.00 94.31 194 ASP A O 1
ATOM 1591 N N . ALA A 1 195 ? -15.558 -15.770 6.204 1.00 93.50 195 ALA A N 1
ATOM 1592 C CA . ALA A 1 195 ? -14.368 -15.322 5.487 1.00 93.50 195 ALA A CA 1
ATOM 1593 C C . ALA A 1 195 ? -13.072 -15.566 6.278 1.00 93.50 195 ALA A C 1
ATOM 1595 O O . ALA A 1 195 ? -13.020 -15.495 7.504 1.00 93.50 195 ALA A O 1
ATOM 1596 N N . THR A 1 196 ? -11.981 -15.818 5.551 1.00 93.88 196 THR A N 1
ATOM 1597 C CA . THR A 1 196 ? -10.621 -15.813 6.110 1.00 93.88 196 THR A CA 1
ATOM 1598 C C . THR A 1 196 ? -9.946 -14.500 5.747 1.00 93.88 196 THR A C 1
ATOM 1600 O O . THR A 1 196 ? -9.986 -14.093 4.588 1.00 93.88 196 THR A O 1
ATOM 1603 N N . TYR A 1 197 ? -9.334 -13.856 6.737 1.00 95.56 197 TYR A N 1
ATOM 1604 C CA . TYR A 1 197 ? -8.644 -12.581 6.580 1.00 95.56 197 TYR A CA 1
ATOM 1605 C C . TYR A 1 197 ? -7.132 -12.751 6.789 1.00 95.56 197 TYR A C 1
ATOM 1607 O O . TYR A 1 197 ? -6.734 -13.606 7.584 1.00 95.56 197 TYR A O 1
ATOM 1615 N N . PRO A 1 198 ? -6.296 -11.926 6.136 1.00 97.31 198 PRO A N 1
ATOM 1616 C CA . PRO A 1 198 ? -6.657 -10.911 5.140 1.00 97.31 198 PRO A CA 1
ATOM 1617 C C . PRO A 1 198 ? -7.144 -11.525 3.814 1.00 97.31 198 PRO A C 1
ATOM 1619 O O . PRO A 1 198 ? -6.895 -12.692 3.518 1.00 97.31 198 PRO A O 1
ATOM 1622 N N . VAL A 1 199 ? -7.870 -10.736 3.018 1.00 97.81 199 VAL A N 1
ATOM 1623 C CA . VAL A 1 199 ? -8.379 -11.170 1.706 1.00 97.81 199 VAL A CA 1
ATOM 1624 C C . VAL A 1 199 ? -8.273 -10.061 0.666 1.00 97.81 199 VAL A C 1
ATOM 1626 O O . VAL A 1 199 ? -8.625 -8.910 0.921 1.00 97.81 199 VAL A O 1
ATOM 1629 N N . CYS A 1 200 ? -7.831 -10.414 -0.541 1.00 98.62 200 CYS A N 1
ATOM 1630 C CA . CYS A 1 200 ? -7.878 -9.541 -1.706 1.00 98.62 200 CYS A CA 1
ATOM 1631 C C . CYS A 1 200 ? -9.190 -9.786 -2.450 1.00 98.62 200 CYS A C 1
ATOM 1633 O O . CYS A 1 200 ? -9.444 -10.884 -2.938 1.00 98.62 200 CYS A O 1
ATOM 1635 N N . ILE A 1 201 ? -10.051 -8.773 -2.526 1.00 98.19 201 ILE A N 1
ATOM 1636 C CA . ILE A 1 201 ? -11.389 -8.936 -3.108 1.00 98.19 201 ILE A CA 1
ATOM 1637 C C . ILE A 1 201 ? -11.453 -8.485 -4.564 1.00 98.19 201 ILE A C 1
ATOM 1639 O O . ILE A 1 201 ? -12.294 -8.978 -5.316 1.00 98.19 201 ILE A O 1
ATOM 1643 N N . LYS A 1 202 ? -10.613 -7.519 -4.963 1.00 98.25 202 LYS A N 1
ATOM 1644 C CA . LYS A 1 202 ? -10.550 -6.962 -6.325 1.00 98.25 202 LYS A CA 1
ATOM 1645 C C . LYS A 1 202 ? -9.179 -6.341 -6.590 1.00 98.25 202 LYS A C 1
ATOM 1647 O O . LYS A 1 202 ? -8.485 -5.944 -5.664 1.00 98.25 202 LYS A O 1
ATOM 1652 N N . GLY A 1 203 ? -8.854 -6.149 -7.858 1.00 98.50 203 GLY A N 1
ATOM 1653 C CA . GLY A 1 203 ? -7.665 -5.430 -8.301 1.00 98.50 203 GLY A CA 1
ATOM 1654 C C . GLY A 1 203 ? -7.619 -5.377 -9.820 1.00 98.50 203 GLY A C 1
ATOM 1655 O O . GLY A 1 203 ? -8.523 -5.892 -10.487 1.00 98.50 203 GLY A O 1
ATOM 1656 N N . LYS A 1 204 ? -6.595 -4.725 -10.361 1.00 98.44 204 LYS A N 1
ATOM 1657 C CA . LYS A 1 204 ? -6.343 -4.675 -11.802 1.00 98.44 204 LYS A CA 1
ATOM 1658 C C . LYS A 1 204 ? -4.852 -4.483 -12.076 1.00 98.44 204 LYS A C 1
ATOM 1660 O O . LYS A 1 204 ? -4.223 -3.724 -11.334 1.00 98.44 204 LYS A O 1
ATOM 1665 N N . ARG A 1 205 ? -4.384 -5.087 -13.180 1.00 98.38 205 ARG A N 1
ATOM 1666 C CA . ARG A 1 205 ? -3.013 -5.044 -13.719 1.00 98.38 205 ARG A CA 1
ATOM 1667 C C . ARG A 1 205 ? -1.987 -5.727 -12.818 1.00 98.38 205 ARG A C 1
ATOM 1669 O O . ARG A 1 205 ? -2.144 -5.718 -11.591 1.00 98.38 205 ARG A O 1
ATOM 1676 N N . ALA A 1 206 ? -0.946 -6.293 -13.413 1.00 97.56 206 ALA A N 1
ATOM 1677 C CA . ALA A 1 206 ? 0.206 -6.773 -12.662 1.00 97.56 206 ALA A CA 1
ATOM 1678 C C . ALA A 1 206 ? 0.935 -5.573 -12.043 1.00 97.56 206 ALA A C 1
ATOM 1680 O O . ALA A 1 206 ? 0.846 -4.461 -12.564 1.00 97.56 206 ALA A O 1
ATOM 1681 N N . CYS A 1 207 ? 1.588 -5.774 -10.902 1.00 96.81 207 CYS A N 1
ATOM 1682 C CA . CYS A 1 207 ? 2.487 -4.750 -10.373 1.00 96.81 207 CYS A CA 1
ATOM 1683 C C . CYS A 1 207 ? 3.834 -4.806 -11.094 1.00 96.81 207 CYS A C 1
ATOM 1685 O O . CYS A 1 207 ? 4.142 -5.843 -11.690 1.00 96.81 207 CYS A O 1
ATOM 1687 N N . PRO A 1 208 ? 4.614 -3.712 -11.064 1.00 97.06 208 PRO A N 1
ATOM 1688 C CA . PRO A 1 208 ? 5.986 -3.736 -11.548 1.00 97.06 208 PRO A CA 1
ATOM 1689 C C . PRO A 1 208 ? 6.779 -4.855 -10.861 1.00 97.06 208 PRO A C 1
ATOM 1691 O O . PRO A 1 208 ? 6.575 -5.068 -9.659 1.00 97.06 208 PRO A O 1
ATOM 1694 N N . PRO A 1 209 ? 7.643 -5.578 -11.591 1.00 96.00 209 PRO A N 1
ATOM 1695 C CA . PRO A 1 209 ? 8.604 -6.482 -10.972 1.00 96.00 209 PRO A CA 1
ATOM 1696 C C . PRO A 1 209 ? 9.475 -5.746 -9.944 1.00 96.00 209 PRO A C 1
ATOM 1698 O O . PRO A 1 209 ? 9.703 -4.545 -10.079 1.00 96.00 209 PRO A O 1
ATOM 1701 N N . GLU A 1 210 ? 9.954 -6.472 -8.934 1.00 93.88 210 GLU A N 1
ATOM 1702 C CA . GLU A 1 210 ? 10.986 -5.964 -8.017 1.00 93.88 210 GLU A CA 1
ATOM 1703 C C . GLU A 1 210 ? 12.218 -5.485 -8.793 1.00 93.88 210 GLU A C 1
ATOM 1705 O O . GLU A 1 210 ? 12.535 -6.039 -9.851 1.00 93.88 210 GLU A O 1
ATOM 1710 N N . ASP A 1 211 ? 12.906 -4.476 -8.255 1.00 94.44 211 ASP A N 1
ATOM 1711 C CA . ASP A 1 211 ? 14.175 -3.948 -8.775 1.00 94.44 211 ASP A CA 1
ATOM 1712 C C . ASP A 1 211 ? 14.146 -3.529 -10.257 1.00 94.44 211 ASP A C 1
ATOM 1714 O O . ASP A 1 211 ? 15.182 -3.486 -10.927 1.00 94.44 211 ASP A O 1
ATOM 1718 N N . CYS A 1 212 ? 12.969 -3.217 -10.810 1.00 95.06 212 CYS A N 1
ATOM 1719 C CA . CYS A 1 212 ? 12.864 -2.816 -12.210 1.00 95.06 212 CYS A CA 1
ATOM 1720 C C . CYS A 1 212 ? 13.258 -1.349 -12.452 1.00 95.06 212 CYS A C 1
ATOM 1722 O O . CYS A 1 212 ? 13.050 -0.857 -13.558 1.00 95.06 212 CYS A O 1
ATOM 1724 N N . GLY A 1 213 ? 13.794 -0.637 -11.454 1.00 95.56 213 GLY A N 1
ATOM 1725 C CA . GLY A 1 213 ? 14.286 0.736 -11.597 1.00 95.56 213 GLY A CA 1
ATOM 1726 C C . GLY A 1 213 ? 13.192 1.793 -11.449 1.00 95.56 213 GLY A C 1
ATOM 1727 O O . GLY A 1 213 ? 13.184 2.809 -12.156 1.00 95.56 213 GLY A O 1
ATOM 1728 N N . GLY A 1 214 ? 12.234 1.545 -10.558 1.00 96.69 214 GLY A N 1
ATOM 1729 C CA . GLY A 1 214 ? 11.146 2.466 -10.264 1.00 96.69 214 GLY A CA 1
ATOM 1730 C C . GLY A 1 214 ? 10.209 2.696 -11.450 1.00 96.69 214 GLY A C 1
ATOM 1731 O O . GLY A 1 214 ? 10.155 1.937 -12.421 1.00 96.69 214 GLY A O 1
ATOM 1732 N N . VAL A 1 215 ? 9.435 3.783 -11.374 1.00 96.38 215 VAL A N 1
ATOM 1733 C CA . VAL A 1 215 ? 8.406 4.111 -12.380 1.00 96.38 215 VAL A CA 1
ATOM 1734 C C . VAL A 1 215 ? 8.988 4.186 -13.794 1.00 96.38 215 VAL A C 1
ATOM 1736 O O . VAL A 1 215 ? 8.358 3.698 -14.725 1.00 96.38 215 VAL A O 1
ATOM 1739 N N . TRP A 1 216 ? 10.180 4.767 -13.946 1.00 95.31 216 TRP A N 1
ATOM 1740 C CA . TRP A 1 216 ? 10.817 4.949 -15.250 1.00 95.31 216 TRP A CA 1
ATOM 1741 C C . TRP A 1 216 ? 11.270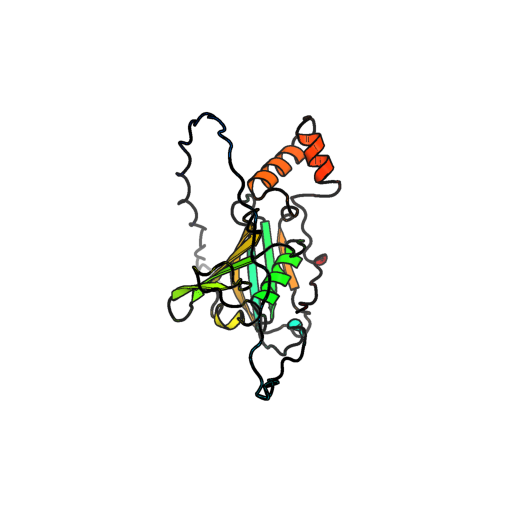 3.625 -15.860 1.00 95.31 216 TRP A C 1
ATOM 1743 O O . TRP A 1 216 ? 10.931 3.350 -17.006 1.00 95.31 216 TRP A O 1
ATOM 1753 N N . GLY A 1 217 ? 11.953 2.774 -15.091 1.00 95.62 217 GLY A N 1
ATOM 1754 C CA . GLY A 1 217 ? 12.371 1.472 -15.606 1.00 95.62 217 GLY A CA 1
ATOM 1755 C C . GLY A 1 217 ? 11.183 0.543 -15.890 1.00 95.62 217 GLY A C 1
ATOM 1756 O O . GLY A 1 217 ? 11.198 -0.210 -16.862 1.00 95.62 217 GLY A O 1
ATOM 1757 N N . TYR A 1 218 ? 10.077 0.669 -15.145 1.00 96.94 218 TYR A N 1
ATOM 1758 C CA . TYR A 1 218 ? 8.833 -0.017 -15.504 1.00 96.94 218 TYR A CA 1
ATOM 1759 C C . TYR A 1 218 ? 8.209 0.503 -16.808 1.00 96.94 218 TYR A C 1
ATOM 1761 O O . TYR A 1 218 ? 7.649 -0.282 -17.571 1.00 96.94 218 TYR A O 1
ATOM 1769 N N . GLU A 1 219 ? 8.277 1.805 -17.088 1.00 94.94 219 GLU A N 1
ATOM 1770 C CA . GLU A 1 219 ? 7.809 2.358 -18.364 1.00 94.94 219 GLU A CA 1
ATOM 1771 C C . GLU A 1 219 ? 8.654 1.844 -19.538 1.00 94.94 219 GLU A C 1
ATOM 1773 O O . GLU A 1 219 ? 8.082 1.360 -20.515 1.00 94.94 219 GLU A O 1
ATOM 1778 N N . GLU A 1 220 ? 9.982 1.829 -19.402 1.00 94.06 220 GLU A N 1
ATOM 1779 C CA . GLU A 1 220 ? 10.901 1.234 -20.386 1.00 94.06 220 GLU A CA 1
ATOM 1780 C C . GLU A 1 220 ? 10.583 -0.254 -20.626 1.00 94.06 220 GLU A C 1
ATOM 1782 O O . GLU A 1 220 ? 10.516 -0.714 -21.767 1.00 94.06 220 GLU A O 1
ATOM 1787 N N . LEU A 1 221 ? 10.276 -1.001 -19.560 1.00 94.81 221 LEU A N 1
ATOM 1788 C CA . LEU A 1 221 ? 9.857 -2.402 -19.644 1.00 94.81 221 LEU A CA 1
ATOM 1789 C C . LEU A 1 221 ? 8.561 -2.583 -20.447 1.00 94.81 221 LEU A C 1
ATOM 1791 O O . LEU A 1 221 ? 8.443 -3.502 -21.263 1.00 94.81 221 LEU A O 1
ATOM 1795 N N . LEU A 1 222 ? 7.569 -1.720 -20.220 1.00 93.94 222 LEU A N 1
ATOM 1796 C CA . LEU A 1 222 ? 6.308 -1.754 -20.961 1.00 93.94 222 LEU A CA 1
ATOM 1797 C C . LEU A 1 222 ? 6.504 -1.410 -22.441 1.00 93.94 222 LEU A C 1
ATOM 1799 O O . LEU A 1 222 ? 5.836 -2.001 -23.293 1.00 93.94 222 LEU A O 1
ATOM 1803 N N . GLU A 1 223 ? 7.406 -0.479 -22.750 1.00 92.75 223 GLU A N 1
ATOM 1804 C CA . GLU A 1 223 ? 7.777 -0.139 -24.124 1.00 92.75 223 GLU A CA 1
ATOM 1805 C C . GLU A 1 223 ? 8.469 -1.317 -24.820 1.00 92.75 223 GLU A C 1
ATOM 1807 O O . GLU A 1 223 ? 8.076 -1.684 -25.931 1.00 92.75 223 GLU A O 1
ATOM 1812 N N . ALA A 1 224 ? 9.403 -1.988 -24.142 1.00 92.50 224 ALA A N 1
ATOM 1813 C CA . ALA A 1 224 ? 10.080 -3.175 -24.661 1.00 92.50 224 ALA A CA 1
ATOM 1814 C C . ALA A 1 224 ? 9.116 -4.341 -24.938 1.00 92.50 224 ALA A C 1
ATOM 1816 O O . ALA A 1 224 ? 9.230 -5.016 -25.960 1.00 92.50 224 ALA A O 1
ATOM 1817 N N . LEU A 1 225 ? 8.118 -4.551 -24.072 1.00 91.12 225 LEU A N 1
ATOM 1818 C CA . LEU A 1 225 ? 7.054 -5.540 -24.295 1.00 91.12 225 LEU A CA 1
ATOM 1819 C C . LEU A 1 225 ? 6.156 -5.194 -25.491 1.00 91.12 225 LEU A C 1
ATOM 1821 O O . LEU A 1 225 ? 5.549 -6.087 -26.089 1.00 91.12 225 LEU A O 1
ATOM 1825 N N . HIS A 1 226 ? 6.032 -3.908 -25.825 1.00 89.12 226 HIS A N 1
ATOM 1826 C CA . HIS A 1 226 ? 5.240 -3.451 -26.960 1.00 89.12 226 HIS A CA 1
ATOM 1827 C C . HIS A 1 226 ? 5.991 -3.573 -28.295 1.00 89.12 226 HIS A C 1
ATOM 1829 O O . HIS A 1 226 ? 5.368 -3.932 -29.297 1.00 89.12 226 HIS A O 1
ATOM 1835 N N . ASP A 1 227 ? 7.299 -3.299 -28.307 1.00 86.75 227 ASP A N 1
ATOM 1836 C CA . ASP A 1 227 ? 8.164 -3.344 -29.494 1.00 86.75 227 ASP A CA 1
ATOM 1837 C C . ASP A 1 227 ? 9.447 -4.166 -29.239 1.00 86.75 227 ASP A C 1
ATOM 1839 O O . ASP A 1 227 ? 10.518 -3.603 -29.026 1.00 86.75 227 ASP A O 1
ATOM 1843 N N . PRO A 1 228 ? 9.386 -5.507 -29.246 1.00 83.81 228 PRO A N 1
ATOM 1844 C CA . PRO A 1 228 ? 10.490 -6.356 -28.785 1.00 83.81 228 PRO A CA 1
ATOM 1845 C C . PRO A 1 228 ? 11.699 -6.427 -29.735 1.00 83.81 228 PRO A C 1
ATOM 1847 O O . PRO A 1 228 ? 12.729 -6.974 -29.356 1.00 83.81 228 PRO A O 1
ATOM 1850 N N . ASP A 1 229 ? 11.609 -5.903 -30.962 1.00 81.12 229 ASP A N 1
ATOM 1851 C CA . ASP A 1 229 ? 12.585 -6.165 -32.035 1.00 81.12 229 ASP A CA 1
ATOM 1852 C C . ASP A 1 229 ? 13.861 -5.283 -31.971 1.00 81.12 229 ASP A C 1
ATOM 1854 O O . ASP A 1 229 ? 14.681 -5.298 -32.898 1.00 81.12 229 ASP A O 1
ATOM 1858 N N . SER A 1 230 ? 14.056 -4.502 -30.902 1.00 77.31 230 SER A N 1
ATOM 1859 C CA . SER A 1 230 ? 15.245 -3.658 -30.711 1.00 77.31 230 SER A CA 1
ATOM 1860 C C . SER A 1 230 ? 16.326 -4.359 -29.872 1.00 77.31 230 SER A C 1
ATOM 1862 O O . SER A 1 230 ? 16.024 -5.113 -28.952 1.00 77.31 230 SER A O 1
ATOM 1864 N N . ALA A 1 231 ? 17.605 -4.095 -30.164 1.00 74.56 231 ALA A N 1
ATOM 1865 C CA . ALA A 1 231 ? 18.722 -4.688 -29.416 1.00 74.56 231 ALA A CA 1
ATOM 1866 C C . ALA A 1 231 ? 18.768 -4.239 -27.941 1.00 74.56 231 ALA A C 1
ATOM 1868 O O . ALA A 1 231 ? 19.253 -4.982 -27.098 1.00 74.56 231 ALA A O 1
ATOM 1869 N N . GLU A 1 232 ? 18.255 -3.044 -27.631 1.00 73.06 232 GLU A N 1
ATOM 1870 C CA . GLU A 1 232 ? 18.128 -2.546 -26.252 1.00 73.06 232 GLU A CA 1
ATOM 1871 C C . GLU A 1 232 ? 17.015 -3.294 -25.491 1.00 73.06 232 GLU A C 1
ATOM 1873 O O . GLU A 1 232 ? 17.129 -3.516 -24.288 1.00 73.06 232 GLU A O 1
ATOM 1878 N N . ASN A 1 233 ? 15.987 -3.779 -26.199 1.00 85.62 233 ASN A N 1
ATOM 1879 C CA . ASN A 1 233 ? 14.885 -4.537 -25.604 1.00 85.62 233 ASN A CA 1
ATOM 1880 C C . ASN A 1 233 ? 15.246 -6.004 -25.348 1.00 85.62 233 ASN A C 1
ATOM 1882 O O . ASN A 1 233 ? 14.672 -6.606 -24.448 1.00 85.62 233 ASN A O 1
ATOM 1886 N N . GLU A 1 234 ? 16.197 -6.582 -26.089 1.00 85.31 234 GLU A N 1
ATOM 1887 C CA . GLU A 1 234 ? 16.622 -7.976 -25.893 1.00 85.31 234 GLU A CA 1
ATOM 1888 C C . GLU A 1 234 ? 17.162 -8.208 -24.473 1.00 85.31 234 GLU A C 1
ATOM 1890 O O . GLU A 1 234 ? 16.708 -9.130 -23.798 1.00 85.31 234 GLU A O 1
ATOM 1895 N N . GLU A 1 235 ? 18.052 -7.335 -23.986 1.00 86.56 235 GLU A N 1
ATOM 1896 C CA . GLU A 1 235 ? 18.613 -7.433 -22.628 1.00 86.56 235 GLU A CA 1
ATOM 1897 C C . GLU A 1 235 ? 17.530 -7.253 -21.549 1.00 86.56 235 GLU A C 1
ATOM 1899 O O . GLU A 1 235 ? 17.493 -7.993 -20.563 1.00 86.56 235 GLU A O 1
ATOM 1904 N N . LEU A 1 236 ? 16.610 -6.302 -21.747 1.00 89.12 236 LEU A N 1
ATOM 1905 C CA . LEU A 1 236 ? 15.539 -6.006 -20.792 1.00 89.12 236 LEU A CA 1
ATOM 1906 C C . LEU A 1 236 ? 14.486 -7.125 -20.726 1.00 89.12 236 LEU A C 1
ATOM 1908 O O . LEU A 1 236 ? 14.013 -7.479 -19.646 1.00 89.12 236 LEU A O 1
ATOM 1912 N N . LEU A 1 237 ? 14.135 -7.714 -21.870 1.00 89.88 237 LEU A N 1
ATOM 1913 C CA . LEU A 1 237 ? 13.207 -8.843 -21.948 1.00 89.88 237 LEU A CA 1
ATOM 1914 C C . LEU A 1 237 ? 13.847 -10.145 -21.448 1.00 89.88 237 LEU A C 1
ATOM 1916 O O . LEU A 1 237 ? 13.151 -10.967 -20.851 1.00 89.88 237 LEU A O 1
ATOM 1920 N N . GLU A 1 238 ? 15.157 -10.330 -21.642 1.00 91.19 238 GLU A N 1
ATOM 1921 C CA . GLU A 1 238 ? 15.898 -11.432 -21.019 1.00 91.19 238 GLU A CA 1
ATOM 1922 C C . GLU A 1 238 ? 15.870 -11.309 -19.489 1.00 91.19 238 GLU A C 1
ATOM 1924 O O . GLU A 1 238 ? 15.597 -12.300 -18.809 1.00 91.19 238 GLU A O 1
ATOM 1929 N N . TRP A 1 239 ? 16.081 -10.101 -18.951 1.00 93.12 239 TRP A N 1
ATOM 1930 C CA . TRP A 1 239 ? 15.976 -9.835 -17.513 1.00 93.12 239 TRP A CA 1
ATOM 1931 C C . TRP A 1 239 ? 14.561 -10.085 -16.970 1.00 93.12 239 TRP A C 1
ATOM 1933 O O . TRP A 1 239 ? 14.413 -10.731 -15.932 1.00 93.12 239 TRP A O 1
ATOM 1943 N N . LEU A 1 240 ? 13.524 -9.630 -17.684 1.00 92.94 240 LEU A N 1
ATOM 1944 C CA . LEU A 1 240 ? 12.123 -9.840 -17.298 1.00 92.94 240 LEU A CA 1
ATOM 1945 C C . LEU A 1 240 ? 11.751 -11.327 -17.237 1.00 92.94 240 LEU A C 1
ATOM 1947 O O . LEU A 1 240 ? 10.940 -11.746 -16.406 1.00 92.94 240 LEU A O 1
ATOM 1951 N N . GLY A 1 241 ? 12.317 -12.115 -18.149 1.00 90.38 241 GLY A N 1
ATOM 1952 C CA . GLY A 1 241 ? 11.947 -13.504 -18.350 1.00 90.38 241 GLY A CA 1
ATOM 1953 C C . GLY A 1 241 ? 10.568 -13.672 -18.999 1.00 90.38 241 GLY A C 1
ATOM 1954 O O . GLY A 1 241 ? 9.970 -12.754 -19.560 1.00 90.38 241 GLY A O 1
ATOM 1955 N N . GLU A 1 242 ? 10.054 -14.900 -18.953 1.00 87.31 242 GLU A N 1
ATOM 1956 C CA . GLU A 1 242 ? 8.781 -15.255 -19.583 1.00 87.31 242 GLU A CA 1
ATOM 1957 C C . GLU A 1 242 ? 7.593 -15.140 -18.615 1.00 87.31 242 GLU A C 1
ATOM 1959 O O . GLU A 1 242 ? 7.692 -15.438 -17.426 1.00 87.31 242 GLU A O 1
ATOM 1964 N N . GLY A 1 243 ? 6.415 -14.811 -19.154 1.00 87.50 243 GLY A N 1
ATOM 1965 C CA . GLY A 1 243 ? 5.137 -14.959 -18.448 1.00 87.50 243 GLY A CA 1
ATOM 1966 C C . GLY A 1 243 ? 4.631 -13.721 -17.708 1.00 87.50 243 GLY A C 1
ATOM 1967 O O . GLY A 1 243 ? 3.534 -13.775 -17.150 1.00 87.50 243 GLY A O 1
ATOM 1968 N N . PHE A 1 244 ? 5.363 -12.605 -17.738 1.00 94.00 244 PHE A N 1
ATOM 1969 C CA . PHE A 1 244 ? 4.846 -11.328 -17.257 1.00 94.00 244 PHE A CA 1
ATOM 1970 C C . PHE A 1 244 ? 3.826 -10.749 -18.250 1.00 94.00 244 PHE A C 1
ATOM 1972 O O . PHE A 1 244 ? 4.152 -10.447 -19.397 1.00 94.00 244 PHE A O 1
ATOM 1979 N N . ASP A 1 245 ? 2.580 -10.589 -17.802 1.00 95.69 245 ASP A N 1
ATOM 1980 C CA . ASP A 1 245 ? 1.532 -9.860 -18.521 1.00 95.69 245 ASP A CA 1
ATOM 1981 C C . ASP A 1 245 ? 1.131 -8.635 -17.682 1.00 95.69 245 ASP A C 1
ATOM 1983 O O . ASP A 1 245 ? 0.504 -8.806 -16.629 1.00 95.69 245 ASP A O 1
ATOM 1987 N N . PRO A 1 246 ? 1.445 -7.401 -18.126 1.00 96.44 246 PRO A N 1
ATOM 1988 C CA . PRO A 1 246 ? 1.168 -6.191 -17.355 1.00 96.44 246 PRO A CA 1
ATOM 1989 C C . PRO A 1 246 ? -0.328 -5.962 -17.101 1.00 96.44 246 PRO A C 1
ATOM 1991 O O . PRO A 1 246 ? -0.697 -5.260 -16.159 1.00 96.44 246 PRO A O 1
ATOM 1994 N N . GLU A 1 247 ? -1.221 -6.558 -17.894 1.00 97.69 247 GLU A N 1
ATOM 1995 C CA . GLU A 1 247 ? -2.667 -6.405 -17.725 1.00 97.69 247 GLU A CA 1
ATOM 1996 C C . GLU A 1 247 ? -3.298 -7.501 -16.859 1.00 97.69 247 GLU A C 1
ATOM 1998 O O . GLU A 1 247 ? -4.433 -7.340 -16.387 1.00 97.69 247 GLU A O 1
ATOM 2003 N N . TYR A 1 248 ? -2.572 -8.587 -16.593 1.00 97.06 248 TYR A N 1
ATOM 2004 C CA . TYR A 1 248 ? -3.092 -9.730 -15.857 1.00 97.06 248 TYR A CA 1
ATOM 2005 C C . TYR A 1 248 ? -3.152 -9.482 -14.346 1.00 97.06 248 TYR A C 1
ATOM 2007 O O . TYR A 1 248 ? -2.208 -9.018 -13.714 1.00 97.06 248 TYR A O 1
ATOM 2015 N N . PHE A 1 249 ? -4.285 -9.836 -13.736 1.00 98.12 249 PHE A N 1
ATOM 2016 C CA . PHE A 1 249 ? -4.441 -9.892 -12.286 1.00 98.12 249 PHE A CA 1
ATOM 2017 C C . PHE A 1 249 ? -5.547 -10.883 -11.902 1.00 98.12 249 PHE A C 1
ATOM 2019 O O . PHE A 1 249 ? -6.663 -10.793 -12.421 1.00 98.12 249 PHE A O 1
ATOM 2026 N N . ASP A 1 250 ? -5.273 -11.768 -10.938 1.00 97.62 250 ASP A N 1
ATOM 2027 C CA . ASP A 1 250 ? -6.268 -12.659 -10.332 1.00 97.62 250 ASP A CA 1
ATOM 2028 C C . ASP A 1 250 ? -6.244 -12.554 -8.801 1.00 97.62 250 ASP A C 1
ATOM 2030 O O . ASP A 1 250 ? -5.323 -13.021 -8.135 1.00 97.62 250 ASP A O 1
ATOM 2034 N N . ALA A 1 251 ? -7.309 -11.987 -8.228 1.00 97.44 251 ALA A N 1
ATOM 2035 C CA . ALA A 1 251 ? -7.460 -11.850 -6.780 1.00 97.44 251 ALA A CA 1
ATOM 2036 C C . ALA A 1 251 ? -7.453 -13.200 -6.043 1.00 97.44 251 ALA A C 1
ATOM 2038 O O . ALA A 1 251 ? -7.062 -13.255 -4.881 1.00 97.44 251 ALA A O 1
ATOM 2039 N N . LYS A 1 252 ? -7.883 -14.287 -6.699 1.00 95.88 252 LYS A N 1
ATOM 2040 C CA . LYS A 1 252 ? -7.947 -15.625 -6.091 1.00 95.88 252 LYS A CA 1
ATOM 2041 C C . LYS A 1 252 ? -6.589 -16.313 -6.011 1.00 95.88 252 LYS A C 1
ATOM 2043 O O . LYS A 1 252 ? -6.459 -17.273 -5.259 1.00 95.88 252 LYS A O 1
ATOM 2048 N N . ALA A 1 253 ? -5.616 -15.850 -6.792 1.00 95.69 253 ALA A N 1
ATOM 2049 C CA . ALA A 1 253 ? -4.256 -16.372 -6.780 1.00 95.69 253 ALA A CA 1
ATOM 2050 C C . ALA A 1 253 ? -3.405 -15.771 -5.648 1.00 95.69 253 ALA A C 1
ATOM 2052 O O . ALA A 1 253 ? -2.318 -16.274 -5.379 1.00 95.69 253 ALA A O 1
ATOM 2053 N N . ILE A 1 254 ? -3.893 -14.720 -4.977 1.00 96.94 254 ILE A N 1
ATOM 2054 C CA . ILE A 1 254 ? -3.179 -14.070 -3.879 1.00 96.94 254 ILE A CA 1
ATOM 2055 C C . ILE A 1 254 ? -3.114 -14.999 -2.669 1.00 96.94 254 ILE A C 1
ATOM 2057 O O . ILE A 1 254 ? -4.136 -15.445 -2.143 1.00 96.94 254 ILE A O 1
ATOM 2061 N N . TYR A 1 255 ? -1.892 -15.225 -2.203 1.00 95.31 255 TYR A N 1
ATOM 2062 C CA . TYR A 1 255 ? -1.600 -15.904 -0.955 1.00 95.31 255 TYR A CA 1
ATOM 2063 C C . TYR A 1 255 ? -1.011 -14.896 0.025 1.00 95.31 255 TYR A C 1
ATOM 2065 O O . TYR A 1 255 ? 0.013 -14.285 -0.263 1.00 95.31 255 TYR A O 1
ATOM 2073 N N . PHE A 1 256 ? -1.653 -14.744 1.180 1.00 95.12 256 PHE A N 1
ATOM 2074 C CA . PHE A 1 256 ? -1.134 -13.887 2.234 1.00 95.12 256 PHE A CA 1
ATOM 2075 C C . PHE A 1 256 ? -0.168 -14.669 3.117 1.00 95.12 256 PHE A C 1
ATOM 2077 O O . PHE A 1 256 ? -0.529 -15.701 3.699 1.00 95.12 256 PHE A O 1
ATOM 2084 N N . ARG A 1 257 ? 1.070 -14.184 3.203 1.00 90.00 257 ARG A N 1
ATOM 2085 C CA . ARG A 1 257 ? 2.088 -14.726 4.095 1.00 90.00 257 ARG A CA 1
ATOM 2086 C C . ARG A 1 257 ? 1.675 -14.440 5.535 1.00 90.00 257 ARG A C 1
ATOM 2088 O O . ARG A 1 257 ? 0.987 -13.470 5.847 1.00 90.00 257 ARG A O 1
ATOM 2095 N N . LYS A 1 258 ? 2.096 -15.320 6.442 1.00 77.38 258 LYS A N 1
ATOM 2096 C CA . LYS A 1 258 ? 1.961 -15.025 7.868 1.00 77.38 258 LYS A CA 1
ATOM 2097 C C . LYS A 1 258 ? 2.917 -13.890 8.188 1.00 77.38 258 LYS A C 1
ATOM 2099 O O . LYS A 1 258 ? 4.095 -14.012 7.863 1.00 77.38 258 LYS A O 1
ATOM 2104 N N . SER A 1 259 ? 2.407 -12.851 8.840 1.00 63.31 259 SER A N 1
ATOM 2105 C CA . SER A 1 259 ? 3.240 -11.825 9.460 1.00 63.31 259 SER A CA 1
ATOM 2106 C C . SER A 1 259 ? 4.149 -12.520 10.479 1.00 63.31 259 SER A C 1
ATOM 2108 O O . SER A 1 259 ? 3.683 -13.040 11.499 1.00 63.31 259 SER A O 1
ATOM 2110 N N . GLY A 1 260 ? 5.418 -12.688 10.112 1.00 56.00 260 GLY A N 1
ATOM 2111 C CA . GLY A 1 260 ? 6.475 -13.115 11.017 1.00 56.00 260 GLY A CA 1
ATOM 2112 C C . GLY A 1 260 ? 7.061 -11.867 11.659 1.00 56.00 260 GLY A C 1
ATOM 2113 O O . GLY A 1 260 ? 7.261 -10.878 10.963 1.00 56.00 260 GLY A O 1
ATOM 2114 N N . ARG A 1 261 ? 7.294 -11.909 12.970 1.00 47.41 261 ARG A N 1
ATOM 2115 C CA . ARG A 1 261 ? 8.149 -10.920 13.628 1.00 47.41 261 ARG A CA 1
ATOM 2116 C C . ARG A 1 261 ? 9.608 -11.297 13.474 1.00 47.41 261 ARG A C 1
ATOM 2118 O O . ARG A 1 261 ? 9.879 -12.522 13.500 1.00 47.41 261 ARG A O 1
#

pLDDT: mean 78.15, std 25.62, range [27.97, 98.94]

Secondary structure (DSSP, 8-state):
---------------------------------------------------------------------GGGS--SEEEEEEEEESS-SSPPEEEEEEETT-BHHHHHHHHHHHHT----S-EEEEEE-TTT--EEEEE---TT-TTS-EEETTT-BGGGT--STT-EEEEEE-TTTTEEEEEEEEEEEEPPTT--SSEEEEEESPPPPTTS-HHHHHHHHHHHHH-TTSHHHHHHHHHH-S---TT---GGG--PPP---

Foldseek 3Di:
DDDDDDDDDDDDDDDDDPDPDDDDDDDDDDDDDDDDDDDDDDDDDDDDDDDDDDDDDPPPPCPDPPQPQQLPPDAFKWWWKWKWWPPDPPIWIFIKIAGQSDFLLLVVLVVCLQQVHDQPFWKWKWFAQPPPRDIAIEGPDDPVCPPHDHHDRRPHGVCNGCVDFQGWIWMFTHPQQGGIIIIGRHDMGTDDPVDRPTFTDDTWFHHDDPPCRHPVSSVVQVVCVVPVPDPVSVVSDVVVDPDHDRGDDDRVPGDRDGSDD